Protein AF-A0AAJ1MJV6-F1 (afdb_monomer)

pLDDT: mean 91.73, std 7.91, range [36.28, 98.06]

Mean predicted aligned error: 5.28 Å

Foldseek 3Di:
DWFFKAFDADLVVCLVVLCVLLVLLVVLVVVLVVCCVPPVVVSVVSVLVNVLSVVLSVVSLVQRGQQRIDTPNFGKFFPDDSVVVSVVLVVQSVVCVVVVNLSVLVSVQVVLQNRQQRIATPVWTKHQPFDSVQLSCLCVPLPVVQLVVLVVVLVVQVVVCVVVVVVVDPCSNVVSVVVSVLVNLLSCLSSVVSVLQRSQQMDIPQKGKGFQDDSVRSSVQLSVQSVCCVVVVNLSVQLSVVSNLQNRQVRIFIAGPVRATQWGKHFPQDSVVSSCLLVVQVVVCVVVVNSSVSVSSSSNSSRRRRRMIIGRPPRPDD

Organism: NCBI:txid3119039

Secondary structure (DSSP, 8-state):
-EEE-EE---HHHHHHHHHHHHHHHHHHHHHHHHHTTT-HHHHHHHHHHHHHHHHHHHHHHHHHHGGGEEETTEEPEE---HHHHHHHHHHHHHHHHHTTTTTHHHHHHHHHHHHHHTEEETTEEEEE---HHHHHHHIIIIIIHHHHHHHHHHHHHHHHHHHTTGGGSHHHHHHHHHHHHHHHHHHHHHHHHHHHHHHH-EEETTEEEEE-S-HHHHHHHHHHHHHHHHHTTTTTHHHHHHHHHHHHHHHEEEE-TTS-EEEEEEE---HHHHHHHHHHHHHHHHHTTTTTHHHHHHHHHHHHHHTEEEETTGGG--

Nearest PDB structures (foldseek):
  1i4d-assembly1_B  TM=2.352E-01  e=9.565E+00  Homo sapiens

Sequence (318 aa):
MKINLKSVIEGRGFFKRYLLFLIPLIVIIIFSTATNDSLPLLSSLASIVQSYLYMLLWIAVLIYIVPSVSFRDEGFAFSGSVGEFAPKMLKWYLLTIITLGIYSPWMIRNLADYCLSRLSYKEDSGEFLSSPGKLLKYILLTLYLPLIILTVLFVILMQARIDSYAYSNAGAIAVPTFLFMVFLFLIIIPFMYYYFVWLLNIRLGSYRLEFRNSMKSFAGFLIPQLLLCLITCFIYYPAAVVKIYSYLVNGSVFIDDEGLVRGGFGFDGKTGKGWGLIWGQGLLTVLTAGIYGPWAIAKISNWVLNNTGIDEGRAAVE

Radius of gyration: 22.21 Å; Cα contacts (8 Å, |Δi|>4): 392; chains: 1; bounding box: 52×51×62 Å

Structure (mmCIF, N/CA/C/O backbone):
data_AF-A0AAJ1MJV6-F1
#
_entry.id   AF-A0AAJ1MJV6-F1
#
loop_
_atom_site.group_PDB
_atom_site.id
_atom_site.type_symbol
_atom_site.label_atom_id
_atom_site.label_alt_id
_atom_site.label_comp_id
_atom_site.label_asym_id
_atom_site.label_entity_id
_atom_site.label_seq_id
_atom_site.pdbx_PDB_ins_code
_atom_site.Cartn_x
_atom_site.Cartn_y
_atom_site.Cartn_z
_atom_site.occupancy
_atom_site.B_iso_or_equiv
_atom_site.auth_seq_id
_atom_site.auth_comp_id
_atom_site.auth_asym_id
_atom_site.auth_atom_id
_atom_site.pdbx_PDB_model_num
ATOM 1 N N . MET A 1 1 ? -20.588 -15.594 15.465 1.00 74.69 1 MET A N 1
ATOM 2 C CA . MET A 1 1 ? -21.569 -14.680 14.831 1.00 74.69 1 MET A CA 1
ATOM 3 C C . MET A 1 1 ? -20.771 -13.557 14.206 1.00 74.69 1 MET A C 1
ATOM 5 O O . MET A 1 1 ? -19.924 -13.001 14.896 1.00 74.69 1 MET A O 1
ATOM 9 N N . LYS A 1 2 ? -20.992 -13.256 12.922 1.00 84.38 2 LYS A N 1
ATOM 10 C CA . LYS A 1 2 ? -20.262 -12.194 12.228 1.00 84.38 2 LYS A CA 1
ATOM 11 C C . LYS A 1 2 ? -21.056 -10.891 12.253 1.00 84.38 2 LYS A C 1
ATOM 13 O O . LYS A 1 2 ? -22.221 -10.882 11.864 1.00 84.38 2 LYS A O 1
ATOM 18 N N . ILE A 1 3 ? -20.418 -9.805 12.678 1.00 90.00 3 ILE A N 1
ATOM 19 C CA . ILE A 1 3 ? -20.995 -8.456 12.682 1.00 90.00 3 ILE A CA 1
ATOM 20 C C . ILE A 1 3 ? -20.179 -7.594 11.720 1.00 90.00 3 ILE A C 1
ATOM 22 O O . ILE A 1 3 ? -18.964 -7.464 11.869 1.00 90.00 3 ILE A O 1
ATOM 26 N N . ASN A 1 4 ? -20.839 -7.016 10.719 1.00 92.31 4 ASN A N 1
ATOM 27 C CA . ASN A 1 4 ? -20.177 -6.144 9.753 1.00 92.31 4 ASN A CA 1
ATOM 28 C C . ASN A 1 4 ? -19.938 -4.749 10.334 1.00 92.31 4 ASN A C 1
ATOM 30 O O . ASN A 1 4 ? -20.727 -4.248 11.139 1.00 92.31 4 ASN A O 1
ATOM 34 N N . LEU A 1 5 ? -18.848 -4.124 9.894 1.00 93.94 5 LEU A N 1
ATOM 35 C CA . LEU A 1 5 ? -18.633 -2.699 10.088 1.00 93.94 5 LEU A CA 1
ATOM 36 C C . LEU A 1 5 ? -19.714 -1.936 9.321 1.00 93.94 5 LEU A C 1
ATOM 38 O O . LEU A 1 5 ? -20.208 -2.389 8.285 1.00 93.94 5 LEU A O 1
ATOM 42 N N . LYS A 1 6 ? -20.061 -0.757 9.820 1.00 94.38 6 LYS A N 1
ATOM 43 C CA . LYS A 1 6 ? -20.903 0.200 9.112 1.00 94.38 6 LYS A CA 1
ATOM 44 C C . LYS A 1 6 ? -20.055 1.412 8.772 1.00 94.38 6 LYS A C 1
ATOM 46 O O . LYS A 1 6 ? -19.271 1.874 9.595 1.00 94.38 6 LYS A O 1
ATOM 51 N N . SER A 1 7 ? -20.198 1.938 7.565 1.00 94.06 7 SER A N 1
ATOM 52 C CA . SER A 1 7 ? -19.537 3.184 7.184 1.00 94.06 7 SER A CA 1
ATOM 53 C C . SER A 1 7 ? -20.424 4.054 6.310 1.00 94.06 7 SER A C 1
ATOM 55 O O . SER A 1 7 ? -21.068 3.557 5.378 1.00 94.06 7 SER A O 1
ATOM 57 N N . VAL A 1 8 ? -20.399 5.360 6.579 1.00 90.81 8 VAL A N 1
ATOM 58 C CA . VAL A 1 8 ? -21.103 6.383 5.795 1.00 90.81 8 VAL A CA 1
ATOM 59 C C . VAL A 1 8 ? -20.117 7.486 5.423 1.00 90.81 8 VAL A C 1
ATOM 61 O O . VAL A 1 8 ? -19.974 8.492 6.107 1.00 90.81 8 VAL A O 1
ATOM 64 N N . ILE A 1 9 ? -19.391 7.262 4.330 1.00 94.00 9 ILE A N 1
ATOM 65 C CA . ILE A 1 9 ? -18.391 8.198 3.805 1.00 94.00 9 ILE A CA 1
ATOM 66 C C . ILE A 1 9 ? -18.994 8.961 2.624 1.00 94.00 9 ILE A C 1
ATOM 68 O O . ILE A 1 9 ? -19.455 8.346 1.659 1.00 94.00 9 ILE A O 1
ATOM 72 N N . GLU A 1 10 ? -18.936 10.291 2.651 1.00 92.75 10 GLU A N 1
ATOM 73 C CA . GLU A 1 10 ? -19.411 11.140 1.556 1.00 92.75 10 GLU A CA 1
ATOM 74 C C . GLU A 1 10 ? -18.253 11.853 0.854 1.00 92.75 10 GLU A C 1
ATOM 76 O O . GLU A 1 10 ? -17.477 12.577 1.474 1.00 92.75 10 GLU A O 1
ATOM 81 N N . GLY A 1 11 ? -18.176 11.739 -0.477 1.00 89.12 11 GLY A N 1
ATOM 82 C CA . GLY A 1 11 ? -17.145 12.435 -1.261 1.00 89.12 11 GLY A CA 1
ATOM 83 C C . GLY A 1 11 ? -17.174 13.958 -1.070 1.00 89.12 11 GLY A C 1
ATOM 84 O O . GLY A 1 11 ? -16.129 14.602 -1.002 1.00 89.12 11 GLY A O 1
ATOM 85 N N . ARG A 1 12 ? -18.370 14.539 -0.892 1.00 89.44 12 ARG A N 1
ATOM 86 C CA . ARG A 1 12 ? -18.551 15.980 -0.659 1.00 89.44 12 ARG A CA 1
ATOM 87 C C . ARG A 1 12 ? -17.938 16.440 0.666 1.00 89.44 12 ARG A C 1
ATOM 89 O O . ARG A 1 12 ? -17.403 17.547 0.720 1.00 89.44 12 ARG A O 1
ATOM 96 N N . GLY A 1 13 ? -17.988 15.601 1.703 1.00 81.69 13 GLY A N 1
ATOM 97 C CA . GLY A 1 13 ? -17.555 15.950 3.056 1.00 81.69 13 GLY A CA 1
ATOM 98 C C . GLY A 1 13 ? -16.061 16.260 3.163 1.00 81.69 13 GLY A C 1
ATOM 99 O O . GLY A 1 13 ? -15.672 17.113 3.958 1.00 81.69 13 GLY A O 1
ATOM 100 N N . PHE A 1 14 ? -15.228 15.659 2.306 1.00 85.19 14 PHE A N 1
ATOM 101 C CA . PHE A 1 14 ? -13.791 15.947 2.257 1.00 85.19 14 PHE A CA 1
ATOM 102 C C . PHE A 1 14 ? -13.308 16.588 0.952 1.00 85.19 14 PHE A C 1
ATOM 104 O O . PHE A 1 14 ? -12.128 16.919 0.854 1.00 85.19 14 PHE A O 1
ATOM 111 N N . PHE A 1 15 ? -14.193 16.858 -0.015 1.00 91.56 15 PHE A N 1
ATOM 112 C CA . PHE A 1 15 ? -13.835 17.442 -1.316 1.00 91.56 15 PHE A CA 1
ATOM 113 C C . PHE A 1 15 ? -13.035 18.750 -1.196 1.00 91.56 15 PHE A C 1
ATOM 115 O O . PHE A 1 15 ? -12.009 18.913 -1.851 1.00 91.56 15 PHE A O 1
ATOM 122 N N . LYS A 1 16 ? -13.440 19.665 -0.301 1.00 88.12 16 LYS A N 1
ATOM 123 C CA . LYS A 1 16 ? -12.704 20.925 -0.075 1.00 88.12 16 LYS A CA 1
ATOM 124 C C . LYS A 1 16 ? -11.273 20.681 0.420 1.00 88.12 16 LYS A C 1
ATOM 126 O O . LYS A 1 16 ? -10.342 21.320 -0.057 1.00 88.12 16 LYS A O 1
ATOM 131 N N . ARG A 1 17 ? -11.097 19.740 1.356 1.00 85.81 17 ARG A N 1
ATOM 132 C CA . ARG A 1 17 ? -9.776 19.357 1.883 1.00 85.81 17 ARG A CA 1
ATOM 133 C C . ARG A 1 17 ? -8.950 18.641 0.819 1.00 85.81 17 ARG A C 1
ATOM 135 O O . ARG A 1 17 ? -7.755 18.864 0.742 1.00 85.81 17 ARG A O 1
ATOM 142 N N . TYR A 1 18 ? -9.584 17.833 -0.024 1.00 90.94 18 TYR A N 1
ATOM 143 C CA . TYR A 1 18 ? -8.936 17.180 -1.155 1.00 90.94 18 TYR A CA 1
ATOM 144 C C . TYR A 1 18 ? -8.385 18.195 -2.167 1.00 90.94 18 TYR A C 1
ATOM 146 O O . TYR A 1 18 ? -7.226 18.091 -2.560 1.00 90.94 18 TYR A O 1
ATOM 154 N N . LEU A 1 19 ? -9.167 19.222 -2.528 1.00 90.50 19 LEU A N 1
ATOM 155 C CA . LEU A 1 19 ? -8.725 20.282 -3.443 1.00 90.50 19 LEU A CA 1
ATOM 156 C C . LEU A 1 19 ? -7.528 21.081 -2.913 1.00 90.50 19 LEU A C 1
ATOM 158 O O . LEU A 1 19 ? -6.676 21.473 -3.708 1.00 90.50 19 LEU A O 1
ATOM 162 N N . LEU A 1 20 ? -7.431 21.267 -1.591 1.00 90.50 20 LEU A N 1
ATOM 163 C CA . LEU A 1 20 ? -6.279 21.914 -0.954 1.00 90.50 20 LEU A CA 1
ATOM 164 C C . LEU A 1 20 ? -4.957 21.201 -1.281 1.00 90.50 20 LEU A C 1
ATOM 166 O O . LEU A 1 20 ? -3.928 21.860 -1.364 1.00 90.50 20 LEU A O 1
ATOM 170 N N . PHE A 1 21 ? -4.983 19.882 -1.491 1.00 91.44 21 PHE A N 1
ATOM 171 C CA . PHE A 1 21 ? -3.813 19.117 -1.926 1.00 91.44 21 PHE A CA 1
ATOM 172 C C . PHE A 1 21 ? -3.752 18.974 -3.448 1.00 91.44 21 PHE A C 1
ATOM 174 O O . PHE A 1 21 ? -2.677 19.116 -4.025 1.00 91.44 21 PHE A O 1
ATOM 181 N N . LEU A 1 22 ? -4.885 18.724 -4.114 1.00 90.19 22 LEU A N 1
ATOM 182 C CA . LEU A 1 22 ? -4.919 18.478 -5.558 1.00 90.19 22 LEU A CA 1
ATOM 183 C C . LEU A 1 22 ? -4.425 19.686 -6.367 1.00 90.19 22 LEU A C 1
ATOM 185 O O . LEU A 1 22 ? -3.662 19.505 -7.311 1.00 90.19 22 LEU A O 1
ATOM 189 N N . ILE A 1 23 ? -4.829 20.908 -6.007 1.00 92.06 23 ILE A N 1
ATOM 190 C CA . ILE A 1 23 ? -4.452 22.111 -6.765 1.00 92.06 23 ILE A CA 1
ATOM 191 C C . ILE A 1 23 ? -2.927 22.325 -6.732 1.00 92.06 23 ILE A C 1
ATOM 193 O O . ILE A 1 23 ? -2.335 22.381 -7.811 1.00 92.06 23 ILE A O 1
ATOM 197 N N . PRO A 1 24 ? -2.252 22.368 -5.561 1.00 93.44 24 PRO A N 1
ATOM 198 C CA . PRO A 1 24 ? -0.791 22.431 -5.517 1.00 93.44 24 PRO A CA 1
ATOM 199 C C . PRO A 1 24 ? -0.105 21.284 -6.262 1.00 93.44 24 PRO A C 1
ATOM 201 O O . PRO A 1 24 ? 0.885 21.522 -6.947 1.00 93.44 24 PRO A O 1
ATOM 204 N N . LEU A 1 25 ? -0.635 20.057 -6.180 1.00 92.12 25 LEU A N 1
ATOM 205 C CA . LEU A 1 25 ? -0.088 18.910 -6.911 1.00 92.12 25 LEU A CA 1
ATOM 206 C C . LEU A 1 25 ? -0.115 19.136 -8.429 1.00 92.12 25 LEU A C 1
ATOM 208 O O . LEU A 1 25 ? 0.894 18.903 -9.089 1.00 92.12 25 LEU A O 1
ATOM 212 N N . ILE A 1 26 ? -1.230 19.625 -8.979 1.00 91.31 26 ILE A N 1
ATOM 213 C CA . ILE A 1 26 ? -1.359 19.928 -10.413 1.00 91.31 26 ILE A CA 1
ATOM 214 C C . ILE A 1 26 ? -0.435 21.083 -10.814 1.00 91.31 26 ILE A C 1
ATOM 216 O O . ILE A 1 26 ? 0.256 20.988 -11.826 1.00 91.31 26 ILE A O 1
ATOM 220 N N . VAL A 1 27 ? -0.380 22.154 -10.016 1.00 93.25 27 VAL A N 1
ATOM 221 C CA . VAL A 1 27 ? 0.497 23.309 -10.279 1.00 93.25 27 VAL A CA 1
ATOM 222 C C . VAL A 1 27 ? 1.960 22.878 -10.329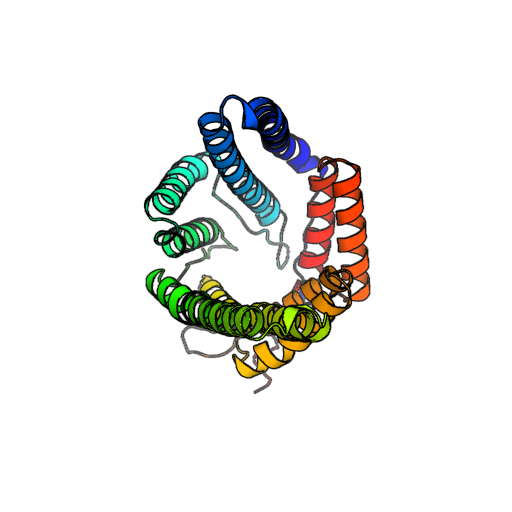 1.00 93.25 27 VAL A C 1
ATOM 224 O O . VAL A 1 27 ? 2.674 23.262 -11.252 1.00 93.25 27 VAL A O 1
ATOM 227 N N . ILE A 1 28 ? 2.394 22.038 -9.386 1.00 93.00 28 ILE A N 1
ATOM 228 C CA . ILE A 1 28 ? 3.757 21.504 -9.362 1.00 93.00 28 ILE A CA 1
ATOM 229 C C . ILE A 1 28 ? 4.028 20.630 -10.589 1.00 93.00 28 ILE A C 1
ATOM 231 O O . ILE A 1 28 ? 5.090 20.762 -11.182 1.00 93.00 28 ILE A O 1
ATOM 235 N N . ILE A 1 29 ? 3.082 19.789 -11.022 1.00 90.94 29 ILE A N 1
ATOM 236 C CA . ILE A 1 29 ? 3.248 18.980 -12.244 1.00 90.94 29 ILE A CA 1
ATOM 237 C C . ILE A 1 29 ? 3.474 19.877 -13.465 1.00 90.94 29 ILE A C 1
ATOM 239 O O . ILE A 1 29 ? 4.418 19.654 -14.225 1.00 90.94 29 ILE A O 1
ATOM 243 N N . ILE A 1 30 ? 2.631 20.897 -13.647 1.00 92.06 30 ILE A N 1
ATOM 244 C CA . ILE A 1 30 ? 2.736 21.833 -14.775 1.00 92.06 30 ILE A CA 1
ATOM 245 C C . ILE A 1 30 ? 4.077 22.571 -14.719 1.00 92.06 30 ILE A C 1
ATOM 247 O O . ILE A 1 30 ? 4.793 22.625 -15.717 1.00 92.06 30 ILE A O 1
ATOM 251 N N . PHE A 1 31 ? 4.446 23.081 -13.544 1.00 91.75 31 PHE A N 1
ATOM 252 C CA . PHE A 1 31 ? 5.706 23.782 -13.318 1.00 91.75 31 PHE A CA 1
ATOM 253 C C . PHE A 1 31 ? 6.932 22.901 -13.595 1.00 91.75 31 PHE A C 1
ATOM 255 O O . PHE A 1 31 ? 7.823 23.309 -14.340 1.00 91.75 31 PHE A O 1
ATOM 262 N N . SER A 1 32 ? 6.971 21.685 -13.043 1.00 91.19 32 SER A N 1
ATOM 263 C CA . SER A 1 32 ? 8.066 20.733 -13.249 1.00 91.19 32 SER A CA 1
ATOM 264 C C . SER A 1 32 ? 8.201 20.352 -14.717 1.00 91.19 32 SER A C 1
ATOM 266 O O . SER A 1 32 ? 9.316 20.264 -15.214 1.00 91.19 32 SER A O 1
ATOM 268 N N . THR A 1 33 ? 7.083 20.184 -15.430 1.00 90.00 33 THR A N 1
ATOM 269 C CA . THR A 1 33 ? 7.092 19.870 -16.867 1.00 90.00 33 THR A CA 1
ATOM 270 C C . THR A 1 33 ? 7.602 21.051 -17.694 1.00 90.00 33 THR A C 1
ATOM 272 O O . THR A 1 33 ? 8.410 20.863 -18.596 1.00 90.00 33 THR A O 1
ATOM 275 N N . ALA A 1 34 ? 7.185 22.277 -17.366 1.00 91.12 34 ALA A N 1
ATOM 276 C CA . ALA A 1 34 ? 7.590 23.487 -18.084 1.00 91.12 34 ALA A CA 1
ATOM 277 C C . ALA A 1 34 ? 9.061 23.882 -17.855 1.00 91.12 34 ALA A C 1
ATOM 279 O O . ALA A 1 34 ? 9.650 24.571 -18.684 1.00 91.12 34 ALA A O 1
ATOM 280 N N . THR A 1 35 ? 9.648 23.478 -16.726 1.00 91.00 35 THR A N 1
ATOM 281 C CA . THR A 1 35 ? 11.008 23.874 -16.323 1.00 91.00 35 THR A CA 1
ATOM 282 C C . THR A 1 35 ? 12.034 22.748 -16.411 1.00 91.00 35 THR A C 1
ATOM 284 O O . THR A 1 35 ? 13.207 23.000 -16.156 1.00 91.00 35 THR A O 1
ATOM 287 N N . ASN A 1 36 ? 11.639 21.525 -16.783 1.00 87.56 36 ASN A N 1
ATOM 288 C CA . ASN A 1 36 ? 12.529 20.363 -16.715 1.00 87.56 36 ASN A CA 1
ATOM 289 C C . ASN A 1 36 ? 13.816 20.529 -17.538 1.00 87.56 36 ASN A C 1
ATOM 291 O O . ASN A 1 36 ? 14.897 20.201 -17.056 1.00 87.56 36 ASN A O 1
ATOM 295 N N . ASP A 1 37 ? 13.701 21.079 -18.749 1.00 89.12 37 ASP A N 1
ATOM 296 C CA . ASP A 1 37 ? 14.841 21.234 -19.660 1.00 89.12 37 ASP A CA 1
ATOM 297 C C . ASP A 1 37 ? 15.727 22.436 -19.300 1.00 89.12 37 ASP A C 1
ATOM 299 O O . ASP A 1 37 ? 16.926 22.436 -19.572 1.00 89.12 37 ASP A O 1
ATOM 303 N N . SER A 1 38 ? 15.153 23.470 -18.678 1.00 93.19 38 SER A N 1
ATOM 304 C CA . SER A 1 38 ? 15.849 24.724 -18.367 1.00 93.19 38 SER A CA 1
ATOM 305 C C . SER A 1 38 ? 16.424 24.766 -16.949 1.00 93.19 38 SER A C 1
ATOM 307 O O . SER A 1 38 ? 17.477 25.364 -16.735 1.00 93.19 38 SER A O 1
ATOM 309 N N . LEU A 1 39 ? 15.758 24.139 -15.974 1.00 93.38 39 LEU A N 1
ATOM 310 C CA . LEU A 1 39 ? 16.082 24.181 -14.544 1.00 93.38 39 LEU A CA 1
ATOM 311 C C . LEU A 1 39 ? 15.890 22.793 -13.883 1.00 93.38 39 LEU A C 1
ATOM 313 O O . LEU A 1 39 ? 15.044 22.637 -12.995 1.00 93.38 39 LEU A O 1
ATOM 317 N N . PRO A 1 40 ? 16.702 21.778 -14.240 1.00 91.69 40 PRO A N 1
ATOM 318 C CA . PRO A 1 40 ? 16.500 20.389 -13.804 1.00 91.69 40 PRO A CA 1
ATOM 319 C C . PRO A 1 40 ? 16.618 20.182 -12.282 1.00 91.69 40 PRO A C 1
ATOM 321 O O . PRO A 1 40 ? 15.971 19.309 -11.698 1.00 91.69 40 PRO A O 1
ATOM 324 N N . LEU A 1 41 ? 17.424 21.000 -11.596 1.00 91.88 41 LEU A N 1
ATOM 325 C CA . LEU A 1 41 ? 17.505 20.952 -10.133 1.00 91.88 41 LEU A CA 1
ATOM 326 C C . LEU A 1 41 ? 16.188 21.407 -9.485 1.00 91.88 41 LEU A C 1
ATOM 328 O O . LEU A 1 41 ? 15.738 20.820 -8.501 1.00 91.88 41 LEU A O 1
ATOM 332 N N . LEU A 1 42 ? 15.548 22.432 -10.050 1.00 91.75 42 LEU A N 1
ATOM 333 C CA . LEU A 1 42 ? 14.305 22.987 -9.528 1.00 91.75 42 LEU A CA 1
ATOM 334 C C . LEU A 1 42 ? 13.119 22.045 -9.780 1.00 91.75 42 LEU A C 1
ATOM 336 O O . LEU A 1 42 ? 12.303 21.863 -8.877 1.00 91.75 42 LEU A O 1
ATOM 340 N N . SER A 1 43 ? 13.064 21.377 -10.940 1.00 90.38 43 SER A N 1
ATOM 341 C CA . SER A 1 43 ? 12.056 20.340 -11.228 1.00 90.38 43 SER A CA 1
ATOM 342 C C . SER A 1 43 ? 12.199 19.122 -10.301 1.00 90.38 43 SER A C 1
ATOM 344 O O . SER A 1 43 ? 11.202 18.571 -9.818 1.00 90.38 43 SER A O 1
ATOM 346 N N . SER A 1 44 ? 13.435 18.744 -9.962 1.00 91.12 44 SER A N 1
ATOM 347 C CA . SER A 1 44 ? 13.724 17.670 -9.002 1.00 91.12 44 SER A CA 1
ATOM 348 C C . SER A 1 44 ? 13.248 18.023 -7.589 1.00 91.12 44 SER A C 1
ATOM 350 O O . SER A 1 44 ? 12.561 17.228 -6.945 1.00 91.12 44 SER A O 1
ATOM 352 N N . LEU A 1 45 ? 13.541 19.239 -7.113 1.00 93.44 45 LEU A N 1
ATOM 353 C CA . LEU A 1 45 ? 13.050 19.730 -5.820 1.00 93.44 45 LEU A CA 1
ATOM 354 C C . LEU A 1 45 ? 11.519 19.813 -5.784 1.00 93.44 45 LEU A C 1
ATOM 356 O O . LEU A 1 45 ? 10.899 19.404 -4.803 1.00 93.44 45 LEU A O 1
ATOM 360 N N . ALA A 1 46 ? 10.901 20.283 -6.867 1.00 93.62 46 ALA A N 1
ATOM 361 C CA . ALA A 1 46 ? 9.452 20.346 -6.995 1.00 93.62 46 ALA A CA 1
ATOM 362 C C . ALA A 1 46 ? 8.815 18.944 -6.919 1.00 93.62 46 ALA A C 1
ATOM 364 O O . ALA A 1 46 ? 7.820 18.758 -6.221 1.00 93.62 46 ALA A O 1
ATOM 365 N N . SER A 1 47 ? 9.442 17.931 -7.523 1.00 92.19 47 SER A N 1
ATOM 366 C CA . SER A 1 47 ? 8.998 16.529 -7.445 1.00 92.19 47 SER A CA 1
ATOM 367 C C . SER A 1 47 ? 9.065 15.956 -6.020 1.00 92.19 47 SER A C 1
ATOM 369 O O . SER A 1 47 ? 8.181 15.199 -5.617 1.00 92.19 47 SER A O 1
ATOM 371 N N . ILE A 1 48 ? 10.064 16.354 -5.221 1.00 94.12 48 ILE A N 1
ATOM 372 C CA . ILE A 1 48 ? 10.170 15.986 -3.795 1.00 94.12 48 ILE A CA 1
ATOM 373 C C . ILE A 1 48 ? 9.056 16.644 -2.967 1.00 94.12 48 ILE A C 1
ATOM 375 O O . ILE A 1 48 ? 8.486 16.030 -2.063 1.00 94.12 48 ILE A O 1
ATOM 379 N N . VAL A 1 49 ? 8.713 17.900 -3.261 1.00 95.50 49 VAL A N 1
ATOM 380 C CA . VAL A 1 49 ? 7.572 18.567 -2.610 1.00 95.50 49 VAL A CA 1
ATOM 381 C C . VAL A 1 49 ? 6.264 17.882 -3.008 1.00 95.50 49 VAL A C 1
ATOM 383 O O . VAL A 1 49 ? 5.399 17.647 -2.164 1.00 95.50 49 VAL A O 1
ATOM 386 N N . GLN A 1 50 ? 6.129 17.503 -4.277 1.00 93.81 50 GLN A N 1
ATOM 387 C CA . GLN A 1 50 ? 4.957 16.814 -4.803 1.00 93.81 50 GLN A CA 1
ATOM 388 C C . GLN A 1 50 ? 4.707 15.468 -4.109 1.00 93.81 50 GLN A C 1
ATOM 390 O O . GLN A 1 50 ? 3.592 15.206 -3.656 1.00 93.81 50 GLN A O 1
ATOM 395 N N . SER A 1 51 ? 5.724 14.610 -3.996 1.00 94.50 51 SER A N 1
ATOM 396 C CA . SER A 1 51 ? 5.614 13.317 -3.303 1.00 94.50 51 SER A CA 1
ATOM 397 C C . SER A 1 51 ? 5.226 13.492 -1.833 1.00 94.50 51 SER A C 1
ATOM 399 O O . SER A 1 51 ? 4.367 12.764 -1.330 1.00 94.50 51 SER A O 1
ATOM 401 N N . TYR A 1 52 ? 5.787 14.496 -1.156 1.00 95.31 52 TYR A N 1
ATOM 402 C CA . TYR A 1 52 ? 5.428 14.827 0.220 1.00 95.31 52 TYR A CA 1
ATOM 403 C C . TYR A 1 52 ? 3.952 15.251 0.351 1.00 95.31 52 TYR A C 1
ATOM 405 O O . TYR A 1 52 ? 3.245 14.760 1.235 1.00 95.31 52 TYR A O 1
ATOM 413 N N . LEU A 1 53 ? 3.440 16.085 -0.562 1.00 95.06 53 LEU A N 1
ATOM 414 C CA . LEU A 1 53 ? 2.020 16.466 -0.590 1.00 95.06 53 LEU A CA 1
ATOM 415 C C . LEU A 1 53 ? 1.094 15.266 -0.832 1.00 95.06 53 LEU A C 1
ATOM 417 O O . LEU A 1 53 ? 0.047 15.171 -0.188 1.00 95.06 53 LEU A O 1
ATOM 421 N N . TYR A 1 54 ? 1.482 14.321 -1.695 1.00 92.50 54 TYR A N 1
ATOM 422 C CA . TYR A 1 54 ? 0.738 13.069 -1.875 1.00 92.50 54 TYR A CA 1
ATOM 423 C C . TYR A 1 54 ? 0.665 12.248 -0.581 1.00 92.50 54 TYR A C 1
ATOM 425 O O . TYR A 1 54 ? -0.396 11.716 -0.251 1.00 92.50 54 TYR A O 1
ATOM 433 N N . MET A 1 55 ? 1.760 12.159 0.180 1.00 93.06 55 MET A N 1
ATOM 434 C CA . MET A 1 55 ? 1.774 11.450 1.466 1.00 93.06 55 MET A CA 1
ATOM 435 C C . MET A 1 55 ? 0.838 12.107 2.490 1.00 93.06 55 MET A C 1
ATOM 437 O O . MET A 1 55 ? 0.102 11.406 3.188 1.00 93.06 55 MET A O 1
ATOM 441 N N . LEU A 1 56 ? 0.810 13.443 2.553 1.00 93.94 56 LEU A N 1
ATOM 442 C CA . LEU A 1 56 ? -0.118 14.174 3.426 1.00 93.94 56 LEU A CA 1
ATOM 443 C C . LEU A 1 56 ? -1.578 13.983 3.017 1.00 93.94 56 LEU A C 1
ATOM 445 O O . LEU A 1 56 ? -2.435 13.829 3.888 1.00 93.94 56 LEU A O 1
ATOM 449 N N . LEU A 1 57 ? -1.862 13.949 1.713 1.00 92.81 57 LEU A N 1
ATOM 450 C CA . LEU A 1 57 ? -3.207 13.708 1.203 1.00 92.81 57 LEU A CA 1
ATOM 451 C C . LEU A 1 57 ? -3.753 12.353 1.679 1.00 92.81 57 LEU A C 1
ATOM 453 O O . LEU A 1 57 ? -4.884 12.288 2.159 1.00 92.81 57 LEU A O 1
ATOM 457 N N . TRP A 1 58 ? -2.958 11.282 1.605 1.00 90.56 58 TRP A N 1
ATOM 458 C CA . TRP A 1 58 ? -3.388 9.956 2.067 1.00 90.56 58 TRP A CA 1
ATOM 459 C C . TRP A 1 58 ? -3.695 9.917 3.565 1.00 90.56 58 TRP A C 1
ATOM 461 O O . TRP A 1 58 ? -4.664 9.280 3.978 1.00 90.56 58 TRP A O 1
ATOM 471 N N . ILE A 1 59 ? -2.931 10.645 4.377 1.00 91.06 59 ILE A N 1
ATOM 472 C CA . ILE A 1 59 ? -3.208 10.756 5.812 1.00 91.06 59 ILE A CA 1
ATOM 473 C C . ILE A 1 59 ? -4.441 11.614 6.083 1.00 91.06 59 ILE A C 1
ATOM 475 O O . ILE A 1 59 ? -5.262 11.245 6.919 1.00 91.06 59 ILE A O 1
ATOM 479 N N . ALA A 1 60 ? -4.644 12.700 5.337 1.00 91.69 60 ALA A N 1
ATOM 480 C CA . ALA A 1 60 ? -5.872 13.488 5.419 1.00 91.69 60 ALA A CA 1
ATOM 481 C C . ALA A 1 60 ? -7.117 12.648 5.076 1.00 91.69 60 ALA A C 1
ATOM 483 O O . ALA A 1 60 ? -8.158 12.800 5.716 1.00 91.69 60 ALA A O 1
ATOM 484 N N . VAL A 1 61 ? -7.001 11.737 4.104 1.00 91.69 61 VAL A N 1
ATOM 485 C CA . VAL A 1 61 ? -8.051 10.769 3.757 1.00 91.69 61 VAL A CA 1
ATOM 486 C C . VAL A 1 61 ? -8.284 9.776 4.898 1.00 91.69 61 VAL A C 1
ATOM 488 O O . VAL A 1 61 ? -9.434 9.555 5.268 1.00 91.69 61 VAL A O 1
ATOM 491 N N . LEU A 1 62 ? -7.230 9.221 5.503 1.00 89.94 62 LEU A N 1
ATOM 492 C CA . LEU A 1 62 ? -7.355 8.300 6.641 1.00 89.94 62 LEU A CA 1
ATOM 493 C C . LEU A 1 62 ? -8.052 8.960 7.839 1.00 89.94 62 LEU A C 1
ATOM 495 O O . LEU A 1 62 ? -9.004 8.393 8.370 1.00 89.94 62 LEU A O 1
ATOM 499 N N . ILE A 1 63 ? -7.640 10.181 8.201 1.00 90.31 63 ILE A N 1
ATOM 500 C CA . ILE A 1 63 ? -8.243 10.984 9.283 1.00 90.31 63 ILE A CA 1
ATOM 501 C C . ILE A 1 63 ? -9.742 11.206 9.048 1.00 90.31 63 ILE A C 1
ATOM 503 O O . ILE A 1 63 ? -10.513 11.281 9.997 1.00 90.31 63 ILE A O 1
ATOM 507 N N . TYR A 1 64 ? -10.165 11.322 7.788 1.00 90.69 64 TYR A N 1
ATOM 508 C CA . TYR A 1 64 ? -11.573 11.484 7.438 1.00 90.69 64 TYR A CA 1
ATOM 509 C C . TYR A 1 64 ? -12.354 10.160 7.464 1.00 90.69 64 TYR A C 1
ATOM 511 O O . TYR A 1 64 ? -13.500 10.122 7.911 1.00 90.69 64 TYR A O 1
ATOM 519 N N . ILE A 1 65 ? -11.747 9.068 6.990 1.00 91.75 65 ILE A N 1
ATOM 520 C CA . ILE A 1 65 ? -12.414 7.766 6.883 1.00 91.75 65 ILE A CA 1
ATOM 521 C C . ILE A 1 65 ? -12.616 7.127 8.253 1.00 91.75 65 ILE A C 1
ATOM 523 O O . ILE A 1 65 ? -13.710 6.637 8.508 1.00 91.75 65 ILE A O 1
ATOM 527 N N . VAL A 1 66 ? -11.600 7.130 9.123 1.00 92.12 66 VAL A N 1
ATOM 528 C CA . VAL A 1 66 ? -11.635 6.385 10.395 1.00 92.12 66 VAL A CA 1
ATOM 529 C C . VAL A 1 66 ? -12.860 6.741 11.254 1.00 92.12 66 VAL A C 1
ATOM 531 O O . VAL A 1 66 ? -13.599 5.819 11.593 1.00 92.12 66 VAL A O 1
ATOM 534 N N . PRO A 1 67 ? -13.172 8.027 11.525 1.00 91.25 67 PRO A N 1
ATOM 535 C CA . PRO A 1 67 ? -14.353 8.393 12.314 1.00 91.25 67 PRO A CA 1
ATOM 536 C C . PRO A 1 67 ? -15.692 8.094 11.636 1.00 91.25 67 PRO A C 1
ATOM 538 O O . PRO A 1 67 ? -16.736 8.111 12.279 1.00 91.25 67 PRO A O 1
ATOM 541 N N . SER A 1 68 ? -15.676 7.840 10.326 1.00 91.31 68 SER A N 1
ATOM 542 C CA . SER A 1 68 ? -16.871 7.496 9.551 1.00 91.31 68 SER A CA 1
ATOM 543 C C . SER A 1 68 ? -17.214 6.003 9.629 1.00 91.31 68 SER A C 1
ATOM 545 O O . SER A 1 68 ? -18.184 5.574 9.000 1.00 91.31 68 SER A O 1
ATOM 547 N N . VAL A 1 69 ? -16.408 5.206 10.341 1.00 93.25 69 VAL A N 1
ATOM 548 C CA . VAL A 1 69 ? -16.612 3.769 10.553 1.00 93.25 69 VAL A CA 1
ATOM 549 C C . VAL A 1 69 ? -17.175 3.535 11.948 1.00 93.25 69 VAL A C 1
ATOM 551 O O . VAL A 1 69 ? -16.690 4.108 12.923 1.00 93.25 69 VAL A O 1
ATOM 554 N N . SER A 1 70 ? -18.160 2.652 12.055 1.00 92.50 70 SER A N 1
ATOM 555 C CA . SER A 1 70 ? -18.691 2.169 13.323 1.00 92.50 70 SER A CA 1
ATOM 556 C C . SER A 1 70 ? -18.775 0.646 13.368 1.00 92.50 70 SER A C 1
ATOM 558 O O . SER A 1 70 ? -18.929 -0.039 12.352 1.00 92.50 70 SER A O 1
ATOM 560 N N . PHE A 1 71 ? -18.663 0.107 14.575 1.00 91.00 71 PHE A N 1
ATOM 561 C CA . PHE A 1 71 ? -18.840 -1.302 14.889 1.00 91.00 71 PHE A CA 1
ATOM 562 C C . PHE A 1 71 ? -19.757 -1.422 16.105 1.00 91.00 71 PHE A C 1
ATOM 564 O O . PHE A 1 71 ? -19.512 -0.780 17.124 1.00 91.00 71 PHE A O 1
ATOM 571 N N . ARG A 1 72 ? -20.822 -2.232 15.995 1.00 88.00 72 ARG A N 1
ATOM 572 C CA . ARG A 1 72 ? -21.890 -2.338 17.015 1.00 88.00 72 ARG A CA 1
ATOM 573 C C . ARG A 1 72 ? -22.492 -0.974 17.398 1.00 88.00 72 ARG A C 1
ATOM 575 O O . ARG A 1 72 ? -22.718 -0.697 18.565 1.00 88.00 72 ARG A O 1
ATOM 582 N N . ASP A 1 73 ? -22.707 -0.130 16.388 1.00 86.50 73 ASP A N 1
ATOM 583 C CA . ASP A 1 73 ? -23.235 1.239 16.507 1.00 86.50 73 ASP A CA 1
ATOM 584 C C . ASP A 1 73 ? -22.336 2.228 17.278 1.00 86.50 73 ASP A C 1
ATOM 586 O O . ASP A 1 73 ? -22.696 3.390 17.450 1.00 86.50 73 ASP A O 1
ATOM 590 N N . GLU A 1 74 ? -21.113 1.817 17.621 1.00 89.62 74 GLU A N 1
ATOM 591 C CA . GLU A 1 74 ? -20.087 2.678 18.203 1.00 89.62 74 GLU A CA 1
ATOM 592 C C . GLU A 1 74 ? -19.032 3.058 17.161 1.00 89.62 74 GLU A C 1
ATOM 594 O O . GLU A 1 74 ? -18.489 2.202 16.458 1.00 89.62 74 GLU A O 1
ATOM 599 N N . GLY A 1 75 ? -18.762 4.356 17.030 1.00 88.94 75 GLY A N 1
ATOM 600 C CA . GLY A 1 75 ? -17.778 4.887 16.088 1.00 88.94 75 GLY A CA 1
ATOM 601 C C . GLY A 1 75 ? -16.340 4.676 16.556 1.00 88.94 75 GLY A C 1
ATOM 602 O O . GLY A 1 75 ? -16.053 4.719 17.751 1.00 88.94 75 GLY A O 1
ATOM 603 N N . PHE A 1 76 ? -15.419 4.505 15.611 1.00 90.75 76 PHE A N 1
ATOM 604 C CA . PHE A 1 76 ? -13.994 4.649 15.907 1.00 90.75 76 PHE A CA 1
ATOM 605 C C . PHE A 1 76 ? -13.666 6.129 16.107 1.00 90.75 76 PHE A C 1
ATOM 607 O O . PHE A 1 76 ? -14.148 6.984 15.365 1.00 90.75 76 PHE A O 1
ATOM 614 N N . ALA A 1 77 ? -12.819 6.449 17.078 1.00 89.50 77 ALA A N 1
ATOM 615 C CA . ALA A 1 77 ? -12.322 7.804 17.262 1.00 89.50 77 ALA A CA 1
ATOM 616 C C . ALA A 1 77 ? -10.890 7.918 16.726 1.00 89.50 77 ALA A C 1
ATOM 618 O O . ALA A 1 77 ? -10.077 7.001 16.847 1.00 89.50 77 ALA A O 1
ATOM 619 N N . PHE A 1 78 ? -10.588 9.063 16.112 1.00 90.81 78 PHE A N 1
ATOM 620 C CA . PHE A 1 78 ? -9.242 9.403 15.663 1.00 90.81 78 PHE A CA 1
ATOM 621 C C . PHE A 1 78 ? -8.860 10.783 16.190 1.00 90.81 78 PHE A C 1
ATOM 623 O O . PHE A 1 78 ? -9.448 11.787 15.792 1.00 90.81 78 PHE A O 1
ATOM 630 N N . SER A 1 79 ? -7.877 10.839 17.086 1.00 90.88 79 SER A N 1
ATOM 631 C CA . SER A 1 79 ? -7.456 12.089 17.743 1.00 90.88 79 SER A CA 1
ATOM 632 C C . SER A 1 79 ? -6.358 12.855 16.992 1.00 90.88 79 SER A C 1
ATOM 634 O O . SER A 1 79 ? -6.029 13.982 17.358 1.00 90.88 79 SER A O 1
ATOM 636 N N . GLY A 1 80 ? -5.774 12.270 15.942 1.00 88.81 80 GLY A N 1
ATOM 637 C CA . GLY A 1 80 ? -4.691 12.891 15.176 1.00 88.81 80 GLY A CA 1
ATOM 638 C C . GLY A 1 80 ? -5.166 13.956 14.179 1.00 88.81 80 GLY A C 1
ATOM 639 O O . GLY A 1 80 ? -6.313 13.971 13.733 1.00 88.81 80 GLY A O 1
ATOM 640 N N . SER A 1 81 ? -4.249 14.842 13.779 1.00 91.94 81 SER A N 1
ATOM 641 C CA . SER A 1 81 ? -4.511 15.919 12.818 1.00 91.94 81 SER A CA 1
ATOM 642 C C . SER A 1 81 ? -3.389 16.048 11.787 1.00 91.94 81 SER A C 1
ATOM 644 O O . SER A 1 81 ? -2.230 15.740 12.059 1.00 91.94 81 SER A O 1
ATOM 646 N N . VAL A 1 82 ? -3.715 16.571 10.599 1.00 91.25 82 VAL A N 1
ATOM 647 C CA . VAL A 1 82 ? -2.720 16.799 9.534 1.00 91.25 82 VAL A CA 1
ATOM 648 C C . VAL A 1 82 ? -1.633 17.784 9.986 1.00 91.25 82 VAL A C 1
ATOM 650 O O . VAL A 1 82 ? -0.470 17.602 9.642 1.00 91.25 82 VAL A O 1
ATOM 653 N N . GLY A 1 83 ? -1.993 18.800 10.780 1.00 91.25 83 GLY A N 1
ATOM 654 C CA . GLY A 1 83 ? -1.056 19.816 11.269 1.00 91.25 83 GLY A CA 1
ATOM 655 C C . GLY A 1 83 ? -0.034 19.277 12.273 1.00 91.25 83 GLY A C 1
ATOM 656 O O . GLY A 1 83 ? 1.136 19.638 12.196 1.00 91.25 83 GLY A O 1
ATOM 657 N N . GLU A 1 84 ? -0.441 18.372 13.170 1.00 93.38 84 GLU A N 1
ATOM 658 C CA . GLU A 1 84 ? 0.491 17.674 14.074 1.00 93.38 84 GLU A CA 1
ATOM 659 C C . GLU A 1 84 ? 1.384 16.690 13.301 1.00 93.38 84 GLU A C 1
ATOM 661 O O . GLU A 1 84 ? 2.569 16.521 13.600 1.00 93.38 84 GLU A O 1
ATOM 666 N N . PHE A 1 85 ? 0.807 16.027 12.299 1.00 93.69 85 PHE A N 1
ATOM 667 C CA . PHE A 1 85 ? 1.463 14.973 11.544 1.00 93.69 85 PHE A CA 1
ATOM 668 C C . PHE A 1 85 ? 2.511 15.490 10.550 1.00 93.69 85 PHE A C 1
ATOM 670 O O . PHE A 1 85 ? 3.597 14.917 10.443 1.00 93.69 85 PHE A O 1
ATOM 677 N N . ALA A 1 86 ? 2.213 16.583 9.843 1.00 95.56 86 ALA A N 1
ATOM 678 C CA . ALA A 1 86 ? 3.054 17.134 8.784 1.00 95.56 86 ALA A CA 1
ATOM 679 C C . ALA A 1 86 ? 4.530 17.343 9.191 1.00 95.56 86 ALA A C 1
ATOM 681 O O . ALA A 1 86 ? 5.400 16.752 8.551 1.00 95.56 86 ALA A O 1
ATOM 682 N N . PRO A 1 87 ? 4.875 18.080 10.267 1.00 96.81 87 PRO A N 1
ATOM 683 C CA . PRO A 1 87 ? 6.280 18.290 10.629 1.00 96.81 87 PRO A CA 1
ATOM 684 C C . PRO A 1 87 ? 7.008 16.986 10.998 1.00 96.81 87 PRO A C 1
ATOM 686 O O . PRO A 1 87 ? 8.189 16.827 10.682 1.00 96.81 87 PRO A O 1
ATOM 689 N N . LYS A 1 88 ? 6.313 16.019 11.619 1.00 96.38 88 LYS A N 1
ATOM 690 C CA . LYS A 1 88 ? 6.880 14.695 11.931 1.00 96.38 88 LYS A CA 1
ATOM 691 C C . LYS A 1 88 ? 7.172 13.914 10.649 1.00 96.38 88 LYS A C 1
ATOM 693 O O . LYS A 1 88 ? 8.275 13.390 10.488 1.00 96.38 88 LYS A O 1
ATOM 698 N N . MET A 1 89 ? 6.214 13.897 9.722 1.00 96.25 89 MET A N 1
ATOM 699 C CA . MET A 1 89 ? 6.355 13.229 8.432 1.00 96.25 89 MET A CA 1
ATOM 700 C C . MET A 1 89 ? 7.478 13.844 7.600 1.00 96.25 89 MET A C 1
ATOM 702 O O . MET A 1 89 ? 8.281 13.107 7.038 1.00 96.25 89 MET A O 1
ATOM 706 N N . LEU A 1 90 ? 7.592 15.176 7.573 1.00 96.69 90 LEU A N 1
ATOM 707 C CA . LEU A 1 90 ? 8.662 15.866 6.854 1.00 96.69 90 LEU A CA 1
ATOM 708 C C . LEU A 1 90 ? 10.041 15.434 7.361 1.00 96.69 90 LEU A C 1
ATOM 710 O O . LEU A 1 90 ? 10.909 15.092 6.561 1.00 96.69 90 LEU A O 1
ATOM 714 N N . LYS A 1 91 ? 10.227 15.367 8.687 1.00 97.81 91 LYS A N 1
ATOM 715 C CA . LYS A 1 91 ? 11.472 14.876 9.295 1.00 97.81 91 LYS A CA 1
ATOM 716 C C . LYS A 1 91 ? 11.808 13.457 8.827 1.00 97.81 91 LYS A C 1
ATOM 718 O O . LYS A 1 91 ? 12.933 13.206 8.406 1.00 97.81 91 LYS A O 1
ATOM 723 N N . TRP A 1 92 ? 10.860 12.523 8.899 1.00 97.56 92 TRP A N 1
ATOM 724 C CA . TRP A 1 92 ? 11.102 11.132 8.491 1.00 97.56 92 TRP A CA 1
ATOM 725 C C . TRP A 1 92 ? 11.333 10.991 6.986 1.00 97.56 92 TRP A C 1
ATOM 727 O O . TRP A 1 92 ? 12.156 10.178 6.561 1.00 97.56 92 TRP A O 1
ATOM 737 N N . TYR A 1 93 ? 10.644 11.801 6.187 1.00 96.62 93 TYR A N 1
ATOM 738 C CA . TYR A 1 93 ? 10.783 11.812 4.740 1.00 96.62 93 TYR A CA 1
ATOM 739 C C . TYR A 1 93 ? 12.165 12.319 4.310 1.00 96.62 93 TYR A C 1
ATOM 741 O O . TYR A 1 93 ? 12.853 11.641 3.549 1.00 96.62 93 TYR A O 1
ATOM 749 N N . LEU A 1 94 ? 12.635 13.433 4.881 1.00 96.56 94 LEU A N 1
ATOM 750 C CA . LEU A 1 94 ? 13.982 13.959 4.627 1.00 96.56 94 LEU A CA 1
ATOM 751 C C . LEU A 1 94 ? 15.077 12.982 5.067 1.00 96.56 94 LEU A C 1
ATOM 753 O O . LEU A 1 94 ? 16.028 12.759 4.322 1.00 96.56 94 LEU A O 1
ATOM 757 N N . LEU A 1 95 ? 14.924 12.338 6.229 1.00 97.25 95 LEU A N 1
ATOM 758 C CA . LEU A 1 95 ? 15.843 11.280 6.664 1.00 97.25 95 LEU A CA 1
ATOM 759 C C . LEU A 1 95 ? 15.864 10.108 5.676 1.00 97.25 95 LEU A C 1
ATOM 761 O O . LEU A 1 95 ? 16.928 9.567 5.383 1.00 97.25 95 LEU A O 1
ATOM 765 N N . THR A 1 96 ? 14.711 9.734 5.123 1.00 96.94 96 THR A N 1
ATOM 766 C CA . THR A 1 96 ? 14.624 8.687 4.095 1.00 96.94 96 THR A CA 1
ATOM 767 C C . THR A 1 96 ? 15.355 9.092 2.819 1.00 96.94 96 THR A C 1
ATOM 769 O O . THR A 1 96 ? 16.090 8.273 2.280 1.00 96.94 96 THR A O 1
ATOM 772 N N . ILE A 1 97 ? 15.236 10.344 2.373 1.00 95.19 97 ILE A N 1
ATOM 773 C CA . ILE A 1 97 ? 15.963 10.849 1.196 1.00 95.19 97 ILE A CA 1
ATOM 774 C C . ILE A 1 97 ? 17.476 10.857 1.443 1.00 95.19 97 ILE A C 1
ATOM 776 O O . ILE A 1 97 ? 18.224 10.284 0.656 1.00 95.19 97 ILE A O 1
ATOM 780 N N . ILE A 1 98 ? 17.930 11.452 2.551 1.00 96.81 98 ILE A N 1
ATOM 781 C CA . ILE A 1 98 ? 19.362 11.591 2.876 1.00 96.81 98 ILE A CA 1
ATOM 782 C C . ILE A 1 98 ? 20.033 10.221 3.041 1.00 96.81 98 ILE A C 1
ATOM 784 O O . ILE A 1 98 ? 21.195 10.049 2.686 1.00 96.81 98 ILE A O 1
ATOM 788 N N . THR A 1 99 ? 19.298 9.226 3.539 1.00 96.56 99 THR A N 1
ATOM 789 C CA . THR A 1 99 ? 19.792 7.847 3.687 1.00 96.56 99 THR A CA 1
ATOM 790 C C . THR A 1 99 ? 19.520 6.954 2.472 1.00 96.56 99 THR A C 1
ATOM 792 O O . THR A 1 99 ? 19.643 5.735 2.584 1.00 96.56 99 THR A O 1
ATOM 795 N N . LEU A 1 100 ? 19.126 7.521 1.324 1.00 93.62 100 LEU A N 1
ATOM 796 C CA . LEU A 1 100 ? 18.830 6.789 0.081 1.00 93.62 100 LEU A CA 1
ATOM 797 C C . LEU A 1 100 ? 17.838 5.627 0.278 1.00 93.62 100 LEU A C 1
ATOM 799 O O . LEU A 1 100 ? 17.992 4.537 -0.266 1.00 93.62 100 LEU A O 1
ATOM 803 N N . GLY A 1 101 ? 16.813 5.847 1.099 1.00 91.31 101 GLY A N 1
ATOM 804 C CA . GLY A 1 101 ? 15.760 4.874 1.379 1.00 91.31 101 GLY A CA 1
ATOM 805 C C . GLY A 1 101 ? 16.039 3.936 2.554 1.00 91.31 101 GLY A C 1
ATOM 806 O O . GLY A 1 101 ? 15.108 3.258 2.997 1.00 91.31 101 GLY A O 1
ATOM 807 N N . ILE A 1 102 ? 17.252 3.914 3.122 1.00 94.88 102 ILE A N 1
ATOM 808 C CA . ILE A 1 102 ? 17.594 3.023 4.248 1.00 94.88 102 ILE A CA 1
ATOM 809 C C . ILE A 1 102 ? 16.717 3.317 5.471 1.00 94.88 102 ILE A C 1
ATOM 811 O O . ILE A 1 102 ? 16.288 2.383 6.141 1.00 94.88 102 ILE A O 1
ATOM 815 N N . TYR A 1 103 ? 16.372 4.583 5.737 1.00 96.69 103 TYR A N 1
ATOM 816 C CA . TYR A 1 103 ? 15.493 4.962 6.853 1.00 96.69 103 TYR A CA 1
ATOM 817 C C . TYR A 1 103 ? 14.003 4.609 6.636 1.00 96.69 103 TYR A C 1
ATOM 819 O O . TYR A 1 103 ? 13.205 4.699 7.574 1.00 96.69 103 TYR A O 1
ATOM 827 N N . SER A 1 104 ? 13.597 4.151 5.444 1.00 95.38 104 SER A N 1
ATOM 828 C CA . SER A 1 104 ? 12.184 3.866 5.138 1.00 95.38 104 SER A CA 1
ATOM 829 C C . SER A 1 104 ? 11.468 2.939 6.142 1.00 95.38 104 SER A C 1
ATOM 831 O O . SER A 1 104 ? 10.315 3.239 6.465 1.00 95.38 104 SER A O 1
ATOM 833 N N . PRO A 1 105 ? 12.091 1.900 6.747 1.00 97.00 105 PRO A N 1
ATOM 834 C CA . PRO A 1 105 ? 11.423 1.062 7.749 1.00 97.00 105 PRO A CA 1
ATOM 835 C C . PRO A 1 105 ? 11.024 1.823 9.016 1.00 97.00 105 PRO A C 1
ATOM 837 O O . PRO A 1 105 ? 9.971 1.557 9.595 1.00 97.00 105 PRO A O 1
ATOM 840 N N . TRP A 1 106 ? 11.843 2.787 9.444 1.00 97.62 106 TRP A N 1
ATOM 841 C CA . TRP A 1 106 ? 11.543 3.640 10.594 1.00 97.62 106 TRP A CA 1
ATOM 842 C C . TRP A 1 106 ? 10.433 4.629 10.267 1.00 97.62 106 TRP A C 1
ATOM 844 O O . TRP A 1 106 ? 9.539 4.813 11.087 1.00 97.62 106 TRP A O 1
ATOM 854 N N . MET A 1 107 ? 10.443 5.212 9.065 1.00 96.75 107 MET A N 1
ATOM 855 C CA . MET A 1 107 ? 9.347 6.063 8.599 1.00 96.75 107 MET A CA 1
ATOM 856 C C . MET A 1 107 ? 8.015 5.298 8.581 1.00 96.75 107 MET A C 1
ATOM 858 O O . MET A 1 107 ? 7.036 5.785 9.137 1.00 96.75 107 MET A O 1
ATOM 862 N N . ILE A 1 108 ? 7.982 4.089 8.007 1.00 95.88 108 ILE A N 1
ATOM 863 C CA . ILE A 1 108 ? 6.774 3.245 7.950 1.00 95.88 108 ILE A CA 1
ATOM 864 C C . ILE A 1 108 ? 6.301 2.878 9.361 1.00 95.88 108 ILE A C 1
ATOM 866 O O . ILE A 1 108 ? 5.111 2.985 9.651 1.00 95.88 108 ILE A O 1
ATOM 870 N N . ARG A 1 109 ? 7.218 2.492 10.260 1.00 96.56 109 ARG A N 1
ATOM 871 C CA . ARG A 1 109 ? 6.890 2.187 11.662 1.00 96.56 109 ARG A CA 1
ATOM 872 C C . ARG A 1 109 ? 6.305 3.395 12.377 1.00 96.56 109 ARG A C 1
ATOM 874 O O . ARG A 1 109 ? 5.272 3.267 13.016 1.00 96.56 109 ARG A O 1
ATOM 881 N N . ASN A 1 110 ? 6.935 4.558 12.257 1.00 95.94 110 ASN A N 1
ATOM 882 C CA . ASN A 1 110 ? 6.463 5.773 12.916 1.00 95.94 110 ASN A CA 1
ATOM 883 C C . ASN A 1 110 ? 5.112 6.245 12.361 1.00 95.94 110 ASN A C 1
ATOM 885 O O . ASN A 1 110 ? 4.294 6.769 13.112 1.00 95.94 110 ASN A O 1
ATOM 889 N N . LEU A 1 111 ? 4.863 6.029 11.067 1.00 94.62 111 LEU A N 1
ATOM 890 C CA . LEU A 1 111 ? 3.566 6.275 10.447 1.00 94.62 111 LEU A CA 1
ATOM 891 C C . LEU A 1 111 ? 2.479 5.352 11.009 1.00 94.62 111 LEU A C 1
ATOM 893 O O . LEU A 1 111 ? 1.425 5.834 11.415 1.00 94.62 111 LEU A O 1
ATOM 897 N N . ALA A 1 112 ? 2.739 4.042 11.048 1.00 94.06 112 ALA A N 1
ATOM 898 C CA . ALA A 1 112 ? 1.801 3.061 11.591 1.00 94.06 112 ALA A CA 1
ATOM 899 C C . ALA A 1 112 ? 1.504 3.329 13.075 1.00 94.06 112 ALA A C 1
ATOM 901 O O . ALA A 1 112 ? 0.343 3.364 13.472 1.00 94.06 112 ALA A O 1
ATOM 902 N N . ASP A 1 113 ? 2.545 3.601 13.861 1.00 94.06 113 ASP A N 1
ATOM 903 C CA . ASP A 1 113 ? 2.472 3.946 15.284 1.00 94.06 113 ASP A CA 1
ATOM 904 C C . ASP A 1 113 ? 1.662 5.233 15.520 1.00 94.06 113 ASP A C 1
ATOM 906 O O . ASP A 1 113 ? 0.786 5.263 16.381 1.00 94.06 113 ASP A O 1
ATOM 910 N N . TYR A 1 114 ? 1.864 6.279 14.705 1.00 93.69 114 TYR A N 1
ATOM 911 C CA . TYR A 1 114 ? 1.058 7.504 14.777 1.00 93.69 114 TYR A CA 1
ATOM 912 C C . TYR A 1 114 ? -0.426 7.233 14.508 1.00 93.69 114 TYR A C 1
ATOM 914 O O . TYR A 1 114 ? -1.282 7.720 15.243 1.00 93.69 114 TYR A O 1
ATOM 922 N N . CYS A 1 115 ? -0.743 6.457 13.469 1.00 92.00 115 CYS A N 1
ATOM 923 C CA . CYS A 1 115 ? -2.130 6.135 13.144 1.00 92.00 115 CYS A CA 1
ATOM 924 C C . CYS A 1 115 ? -2.790 5.275 14.230 1.00 92.00 115 CYS A C 1
ATOM 926 O O . CYS A 1 115 ? -3.936 5.530 14.583 1.00 92.00 115 CYS A O 1
ATOM 928 N N . LEU A 1 116 ? -2.086 4.278 14.768 1.00 92.38 116 LEU A N 1
ATOM 929 C CA . LEU A 1 116 ? -2.648 3.344 15.746 1.00 92.38 116 LEU A CA 1
ATOM 930 C C . LEU A 1 116 ? -2.787 3.949 17.142 1.00 92.38 116 LEU A C 1
ATOM 932 O O . LEU A 1 116 ? -3.850 3.824 17.735 1.00 92.38 116 LEU A O 1
ATOM 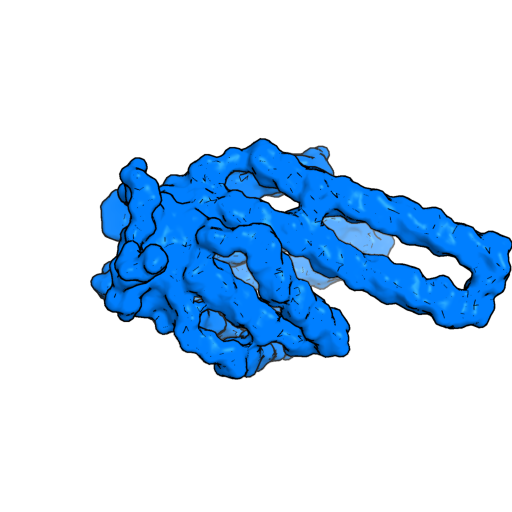936 N N . SER A 1 117 ? -1.782 4.683 17.624 1.00 91.88 117 SER A N 1
ATOM 937 C CA . SER A 1 117 ? -1.839 5.351 18.939 1.00 91.88 117 SER A CA 1
ATOM 938 C C . SER A 1 117 ? -2.900 6.453 19.023 1.00 91.88 117 SER A C 1
ATOM 940 O O . SER A 1 117 ? -3.283 6.878 20.113 1.00 91.88 117 SER A O 1
ATOM 942 N N . ARG A 1 118 ? -3.367 6.952 17.873 1.00 92.50 118 ARG A N 1
ATOM 943 C CA . ARG A 1 118 ? -4.446 7.944 17.769 1.00 92.50 118 ARG A CA 1
ATOM 944 C C . ARG A 1 118 ? -5.798 7.329 17.429 1.00 92.50 118 ARG A C 1
ATOM 946 O O . ARG A 1 118 ? -6.790 8.055 17.489 1.00 92.50 118 ARG A O 1
ATOM 953 N N . LEU A 1 119 ? -5.824 6.046 17.078 1.00 91.25 119 LEU A N 1
ATOM 954 C CA . LEU A 1 119 ? -7.028 5.262 16.861 1.00 91.25 119 LEU A CA 1
ATOM 955 C C . LEU A 1 119 ? -7.486 4.693 18.203 1.00 91.25 119 LEU A C 1
ATOM 957 O O . LEU A 1 119 ? -6.741 3.960 18.856 1.00 91.25 119 LEU A O 1
ATOM 961 N N . SER A 1 120 ? -8.723 4.987 18.581 1.00 88.19 120 SER A N 1
ATOM 962 C CA . SER A 1 120 ? -9.369 4.334 19.712 1.00 88.19 120 SER A CA 1
ATOM 963 C C . SER A 1 120 ? -10.713 3.743 19.315 1.00 88.19 120 SER A C 1
ATOM 965 O O . SER A 1 120 ? -11.430 4.253 18.447 1.00 88.19 120 SER A O 1
ATOM 967 N N . TYR A 1 121 ? -11.037 2.633 19.960 1.00 88.56 121 TYR A N 1
ATOM 968 C CA . TYR A 1 121 ? -12.352 2.017 19.925 1.00 88.56 121 TYR A CA 1
ATOM 969 C C . TYR A 1 121 ? -12.775 1.804 21.372 1.00 88.56 121 TYR A C 1
ATOM 971 O O . TYR A 1 121 ? -12.057 1.145 22.121 1.00 88.56 121 TYR A O 1
ATOM 979 N N . LYS A 1 122 ? -13.911 2.383 21.776 1.00 85.94 122 LYS A N 1
ATOM 980 C CA . LYS A 1 122 ? -14.299 2.479 23.193 1.00 85.94 122 LYS A CA 1
ATOM 981 C C . LYS A 1 122 ? -13.215 3.190 24.011 1.00 85.94 122 LYS A C 1
ATOM 983 O O . LYS A 1 122 ? -12.893 4.342 23.726 1.00 85.94 122 LYS A O 1
ATOM 988 N N . GLU A 1 123 ? -12.657 2.498 24.995 1.00 81.88 123 GLU A N 1
ATOM 989 C CA . GLU A 1 123 ? -11.604 2.979 25.890 1.00 81.88 123 GLU A CA 1
ATOM 990 C C . GLU A 1 123 ? -10.218 2.449 25.486 1.00 81.88 123 GLU A C 1
ATOM 992 O O . GLU A 1 123 ? -9.205 2.930 25.989 1.00 81.88 123 GLU A O 1
ATOM 997 N N . ASP A 1 124 ? -10.156 1.518 24.527 1.00 84.81 124 ASP A N 1
ATOM 998 C CA . ASP A 1 124 ? -8.917 0.872 24.107 1.00 84.81 124 ASP A CA 1
ATOM 999 C C . ASP A 1 124 ? -8.244 1.640 22.962 1.00 84.81 124 ASP A C 1
ATOM 1001 O O . ASP A 1 124 ? -8.838 1.906 21.909 1.00 84.81 124 ASP A O 1
ATOM 1005 N N . SER A 1 125 ? -6.964 1.965 23.148 1.00 83.50 125 SER A N 1
ATOM 1006 C CA . SER A 1 125 ? -6.092 2.507 22.102 1.00 83.50 125 SER A CA 1
ATOM 1007 C C . SER A 1 125 ? -5.286 1.408 21.412 1.00 83.50 125 SER A C 1
ATOM 1009 O O . SER A 1 125 ? -4.924 0.406 22.030 1.00 83.50 125 SER A O 1
ATOM 1011 N N . GLY A 1 126 ? -4.959 1.611 20.135 1.00 87.62 126 GLY A N 1
ATOM 1012 C CA . GLY A 1 126 ? -4.090 0.701 19.391 1.00 87.62 126 GLY A CA 1
ATOM 1013 C C . GLY A 1 126 ? -2.604 0.884 19.716 1.00 87.62 126 GLY A C 1
ATOM 1014 O O . GLY A 1 126 ? -2.096 2.004 19.742 1.00 87.62 126 GLY A O 1
ATOM 1015 N N . GLU A 1 127 ? -1.875 -0.220 19.867 1.00 90.69 127 GLU A N 1
ATOM 1016 C CA . GLU A 1 127 ? -0.416 -0.243 20.018 1.00 90.69 127 GLU A CA 1
ATOM 1017 C C . GLU A 1 127 ? 0.245 -0.979 18.847 1.00 90.69 127 GLU A C 1
ATOM 1019 O O . GLU A 1 127 ? -0.119 -2.107 18.502 1.00 90.69 127 GLU A O 1
ATOM 1024 N N . PHE A 1 128 ? 1.269 -0.368 18.246 1.00 93.19 128 PHE A N 1
ATOM 1025 C CA . PHE A 1 128 ? 2.059 -1.002 17.192 1.00 93.19 128 PHE A CA 1
ATOM 1026 C C . PHE A 1 128 ? 3.284 -1.714 17.779 1.00 93.19 128 PHE A C 1
ATOM 1028 O O . PHE A 1 128 ? 4.236 -1.074 18.229 1.00 93.19 128 PHE A O 1
ATOM 1035 N N . LEU A 1 129 ? 3.301 -3.049 17.740 1.00 91.62 129 LEU A N 1
ATOM 1036 C CA . LEU A 1 129 ? 4.316 -3.856 18.440 1.00 91.62 129 LEU A CA 1
ATOM 1037 C C . LEU A 1 129 ? 5.565 -4.150 17.594 1.00 91.62 129 LEU A C 1
ATOM 1039 O O . LEU A 1 129 ? 6.540 -4.741 18.063 1.00 91.62 129 LEU A O 1
ATOM 1043 N N . SER A 1 130 ? 5.541 -3.800 16.313 1.00 93.25 130 SER A N 1
ATOM 1044 C CA . SER A 1 130 ? 6.553 -4.225 15.352 1.00 93.25 130 SER A CA 1
ATOM 1045 C C . SER A 1 130 ? 7.801 -3.334 15.325 1.00 93.25 130 SER A C 1
ATOM 1047 O O . SER A 1 130 ? 7.738 -2.110 15.216 1.00 93.25 130 SER A O 1
ATOM 1049 N N . SER A 1 131 ? 8.980 -3.970 15.357 1.00 95.31 131 SER A N 1
ATOM 1050 C CA . SER A 1 131 ? 10.279 -3.281 15.329 1.00 95.31 131 SER A CA 1
ATOM 1051 C C . SER A 1 131 ? 10.715 -2.903 13.903 1.00 95.31 131 SER A C 1
ATOM 1053 O O . SER A 1 131 ? 10.683 -3.763 13.015 1.00 95.31 131 SER A O 1
ATOM 1055 N N . PRO A 1 132 ? 11.211 -1.673 13.660 1.00 94.88 132 PRO A N 1
ATOM 1056 C CA . PRO A 1 132 ? 11.664 -1.243 12.333 1.00 94.88 132 PRO A CA 1
ATOM 1057 C C . PRO A 1 132 ? 12.881 -2.033 11.825 1.00 94.88 132 PRO A C 1
ATOM 1059 O O . PRO A 1 132 ? 12.985 -2.299 10.629 1.00 94.88 132 PRO A O 1
ATOM 1062 N N . GLY A 1 133 ? 13.769 -2.495 12.715 1.00 95.81 133 GLY A N 1
ATOM 1063 C CA . GLY A 1 133 ? 14.933 -3.302 12.327 1.00 95.81 133 GLY A CA 1
ATOM 1064 C C . GLY A 1 133 ? 14.549 -4.670 11.750 1.00 95.81 133 GLY A C 1
ATOM 1065 O O . GLY A 1 133 ? 15.237 -5.195 10.876 1.00 95.81 133 GLY A O 1
ATOM 1066 N N . LYS A 1 134 ? 13.414 -5.233 12.185 1.00 95.94 134 LYS A N 1
ATOM 1067 C CA . LYS A 1 134 ? 12.859 -6.473 11.624 1.00 95.94 134 LYS A CA 1
ATOM 1068 C C . LYS A 1 134 ? 12.379 -6.255 10.185 1.00 95.94 134 LYS A C 1
ATOM 1070 O O . LYS A 1 134 ? 12.698 -7.061 9.317 1.00 95.94 134 LYS A O 1
ATOM 1075 N N . LEU A 1 135 ? 11.707 -5.132 9.920 1.00 96.69 135 LEU A N 1
ATOM 1076 C CA . LEU A 1 135 ? 11.293 -4.756 8.567 1.00 96.69 135 LEU A CA 1
ATOM 1077 C C . LEU A 1 135 ? 12.490 -4.478 7.649 1.00 96.69 135 LEU A C 1
ATOM 1079 O O . LEU A 1 135 ? 12.482 -4.929 6.507 1.00 96.69 135 LEU A O 1
ATOM 1083 N N . LEU A 1 136 ? 13.543 -3.817 8.144 1.00 96.88 136 LEU A N 1
ATOM 1084 C CA . LEU A 1 136 ? 14.770 -3.621 7.365 1.00 96.88 136 LEU A CA 1
ATOM 1085 C C . LEU A 1 136 ? 15.369 -4.963 6.915 1.00 96.88 136 LEU A C 1
ATOM 1087 O O . LEU A 1 136 ? 15.690 -5.124 5.740 1.00 96.88 136 LEU A O 1
ATOM 1091 N N . LYS A 1 137 ? 15.467 -5.945 7.824 1.00 96.69 137 LYS A N 1
ATOM 1092 C CA . LYS A 1 137 ? 15.934 -7.300 7.484 1.00 96.69 137 LYS A CA 1
ATOM 1093 C C . LYS A 1 137 ? 15.063 -7.942 6.405 1.00 96.69 137 LYS A C 1
ATOM 1095 O O . LYS A 1 137 ? 15.601 -8.534 5.476 1.00 96.69 137 LYS A O 1
ATOM 1100 N N . TYR A 1 138 ? 13.741 -7.804 6.496 1.00 96.31 138 TYR A N 1
ATOM 1101 C CA . TYR A 1 138 ? 12.832 -8.322 5.474 1.00 96.31 138 TYR A CA 1
ATOM 1102 C C . TYR A 1 138 ? 13.058 -7.663 4.115 1.00 96.31 138 TYR A C 1
ATOM 1104 O O . TYR A 1 138 ? 13.250 -8.380 3.137 1.00 96.31 138 TYR A O 1
ATOM 1112 N N . ILE A 1 139 ? 13.122 -6.334 4.042 1.00 95.56 139 ILE A N 1
ATOM 1113 C CA . ILE A 1 139 ? 13.392 -5.616 2.787 1.00 95.56 139 ILE A CA 1
ATOM 1114 C C . ILE A 1 139 ? 14.728 -6.061 2.179 1.00 95.56 139 ILE A C 1
ATOM 1116 O O . ILE A 1 139 ? 14.789 -6.408 1.002 1.00 95.56 139 ILE A O 1
ATOM 1120 N N . LEU A 1 140 ? 15.796 -6.114 2.978 1.00 96.06 140 LEU A N 1
ATOM 1121 C CA . LEU A 1 140 ? 17.120 -6.490 2.483 1.00 96.06 140 LEU A CA 1
ATOM 1122 C C . LEU A 1 140 ? 17.157 -7.931 1.964 1.00 96.06 140 LEU A C 1
ATOM 1124 O O . LEU A 1 140 ? 17.623 -8.164 0.854 1.00 96.06 140 LEU A O 1
ATOM 1128 N N . LEU A 1 141 ? 16.655 -8.889 2.746 1.00 96.75 141 LEU A N 1
ATOM 1129 C CA . LEU A 1 141 ? 16.807 -10.316 2.446 1.00 96.75 141 LEU A CA 1
ATOM 1130 C C . LEU A 1 141 ? 15.795 -10.840 1.428 1.00 96.75 141 LEU A C 1
ATOM 1132 O O . LEU A 1 141 ? 16.088 -11.801 0.725 1.00 96.75 141 LEU A O 1
ATOM 1136 N N . THR A 1 142 ? 14.606 -10.241 1.360 1.00 96.31 142 THR A N 1
ATOM 1137 C CA . THR A 1 142 ? 13.508 -10.766 0.531 1.00 96.31 142 THR A CA 1
ATOM 1138 C C . THR A 1 142 ? 13.226 -9.939 -0.712 1.00 96.31 142 THR A C 1
ATOM 1140 O O . THR A 1 142 ? 12.634 -10.470 -1.644 1.00 96.31 142 THR A O 1
ATOM 1143 N N . LEU A 1 143 ? 13.675 -8.679 -0.751 1.00 94.88 143 LEU A N 1
ATOM 1144 C CA . LEU A 1 143 ? 13.489 -7.797 -1.900 1.00 94.88 143 LEU A CA 1
ATOM 1145 C C . LEU A 1 143 ? 14.827 -7.423 -2.539 1.00 94.88 143 LEU A C 1
ATOM 1147 O O . LEU A 1 143 ? 15.086 -7.826 -3.669 1.00 94.88 143 LEU A O 1
ATOM 1151 N N . TYR A 1 144 ? 15.698 -6.696 -1.832 1.00 94.94 144 TYR A N 1
ATOM 1152 C CA . TYR A 1 144 ? 16.903 -6.134 -2.452 1.00 94.94 144 TYR A CA 1
ATOM 1153 C C . TYR A 1 144 ? 17.951 -7.181 -2.827 1.00 94.94 144 TYR A C 1
ATOM 1155 O O . TYR A 1 144 ? 18.452 -7.145 -3.947 1.00 94.94 144 TYR A O 1
ATOM 1163 N N . LEU A 1 145 ? 18.266 -8.134 -1.947 1.00 96.62 145 LEU A N 1
ATOM 1164 C CA . LEU A 1 145 ? 19.265 -9.163 -2.244 1.00 96.62 145 LEU A CA 1
ATOM 1165 C C . LEU A 1 145 ? 18.850 -10.045 -3.443 1.00 96.62 145 LEU A C 1
ATOM 1167 O O . LEU A 1 145 ? 19.638 -10.140 -4.387 1.00 96.62 145 LEU A O 1
ATOM 1171 N N . PRO A 1 146 ? 17.629 -10.625 -3.497 1.00 97.31 146 PRO A N 1
ATOM 1172 C CA . PRO A 1 146 ? 17.178 -11.365 -4.676 1.00 97.31 146 PRO A CA 1
ATOM 1173 C C . PRO A 1 146 ? 17.110 -10.507 -5.944 1.00 97.31 146 PRO A C 1
ATOM 1175 O O . PRO A 1 146 ? 17.466 -10.989 -7.016 1.00 97.31 146 PRO A O 1
ATOM 1178 N N . LEU A 1 147 ? 16.695 -9.238 -5.835 1.00 96.38 147 LEU A N 1
ATOM 1179 C CA . LEU A 1 147 ? 16.626 -8.315 -6.971 1.00 96.38 147 LEU A CA 1
ATOM 1180 C C . LEU A 1 147 ? 18.010 -8.027 -7.563 1.00 96.38 147 LEU A C 1
ATOM 1182 O O . LEU A 1 147 ? 18.162 -8.049 -8.784 1.00 96.38 147 LEU A O 1
ATOM 1186 N N . ILE A 1 148 ? 19.016 -7.781 -6.719 1.00 97.06 148 ILE A N 1
ATOM 1187 C CA . ILE A 1 148 ? 20.401 -7.558 -7.157 1.00 97.06 148 ILE A CA 1
ATOM 1188 C C . ILE A 1 148 ? 20.926 -8.810 -7.858 1.00 97.06 148 ILE A C 1
ATOM 1190 O O . ILE A 1 148 ? 21.426 -8.707 -8.974 1.00 97.06 148 ILE A O 1
ATOM 1194 N N . ILE A 1 149 ? 20.756 -9.990 -7.251 1.00 97.75 149 ILE A N 1
ATOM 1195 C CA . ILE A 1 149 ? 21.189 -11.263 -7.846 1.00 97.75 149 ILE A CA 1
ATOM 1196 C C . ILE A 1 149 ? 20.514 -11.474 -9.205 1.00 97.75 149 ILE A C 1
ATOM 1198 O O . ILE A 1 149 ? 21.198 -11.731 -10.192 1.00 97.75 149 ILE A O 1
ATOM 1202 N N . LEU A 1 150 ? 19.190 -11.313 -9.282 1.00 97.12 150 LEU A N 1
ATOM 1203 C CA . LEU A 1 150 ? 18.438 -11.477 -10.525 1.00 97.12 150 LEU A CA 1
ATOM 1204 C C . LEU A 1 150 ? 18.904 -10.490 -11.604 1.00 97.12 150 LEU A C 1
ATOM 1206 O O . LEU A 1 150 ? 19.080 -10.884 -12.753 1.00 97.12 150 LEU A O 1
ATOM 1210 N N . THR A 1 151 ? 19.129 -9.227 -11.238 1.00 96.81 151 THR A N 1
ATOM 1211 C CA . THR A 1 151 ? 19.588 -8.186 -12.169 1.00 96.81 151 THR A CA 1
ATOM 1212 C C . THR A 1 151 ? 20.990 -8.488 -12.687 1.00 96.81 151 THR A C 1
ATOM 1214 O O . THR A 1 151 ? 21.220 -8.416 -13.889 1.00 96.81 151 THR A O 1
ATOM 1217 N N . VAL A 1 152 ? 21.917 -8.886 -11.813 1.00 97.69 152 VAL A N 1
ATOM 1218 C CA . VAL A 1 152 ? 23.282 -9.263 -12.209 1.00 97.69 152 VAL A CA 1
ATOM 1219 C C . VAL A 1 152 ? 23.262 -10.477 -13.138 1.00 97.69 152 VAL A C 1
ATOM 1221 O O . VAL A 1 152 ? 23.892 -10.444 -14.193 1.00 97.69 152 VAL A O 1
ATOM 1224 N N . LEU A 1 153 ? 22.494 -11.519 -12.803 1.00 96.62 153 LEU A N 1
ATOM 1225 C CA . LEU A 1 153 ? 22.336 -12.700 -13.659 1.00 96.62 153 LEU A CA 1
ATOM 1226 C C . LEU A 1 153 ? 21.741 -12.343 -15.023 1.00 96.62 153 LEU A C 1
ATOM 1228 O O . LEU A 1 153 ? 22.204 -12.849 -16.043 1.00 96.62 153 LEU A O 1
ATOM 1232 N N . PHE A 1 154 ? 20.743 -11.458 -15.051 1.00 95.94 154 PHE A N 1
ATOM 1233 C CA . PHE A 1 154 ? 20.140 -10.981 -16.290 1.00 95.94 154 PHE A CA 1
ATOM 1234 C C . PHE A 1 154 ? 21.141 -10.201 -17.145 1.00 95.94 154 PHE A C 1
ATOM 1236 O O . PHE A 1 154 ? 21.257 -10.481 -18.333 1.00 95.94 154 PHE A O 1
ATOM 1243 N N . VAL A 1 155 ? 21.913 -9.284 -16.555 1.00 95.44 155 VAL A N 1
ATOM 1244 C CA . VAL A 1 155 ? 22.945 -8.517 -17.272 1.00 95.44 155 VAL A CA 1
ATOM 1245 C C . VAL A 1 155 ? 24.014 -9.441 -17.858 1.00 95.44 155 VAL A C 1
ATOM 1247 O O . VAL A 1 155 ? 24.321 -9.323 -19.041 1.00 95.44 155 VAL A O 1
ATOM 1250 N N . ILE A 1 156 ? 24.530 -10.399 -17.081 1.00 94.50 156 ILE A N 1
ATOM 1251 C CA . ILE A 1 156 ? 25.516 -11.385 -17.561 1.00 94.50 156 ILE A CA 1
ATOM 1252 C C . ILE A 1 156 ? 24.936 -12.213 -18.713 1.00 94.50 156 ILE A C 1
ATOM 1254 O O . ILE A 1 156 ? 25.585 -12.386 -19.746 1.00 94.50 156 ILE A O 1
ATOM 1258 N N . LEU A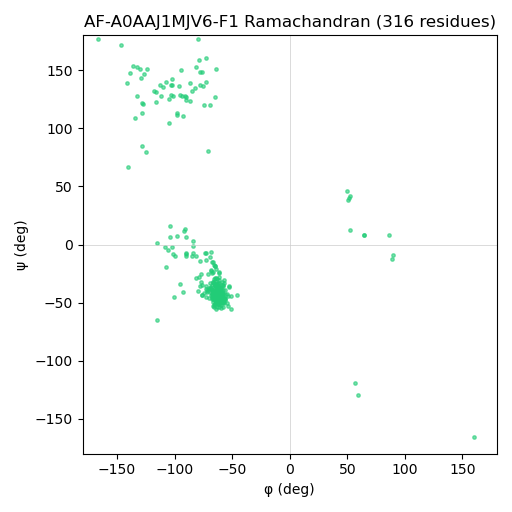 1 157 ? 23.702 -12.701 -18.555 1.00 91.81 157 LEU A N 1
ATOM 1259 C CA . LEU A 1 157 ? 23.014 -13.469 -19.588 1.00 91.81 157 LEU A CA 1
ATOM 1260 C C . LEU A 1 157 ? 22.854 -12.649 -20.871 1.00 91.81 157 LEU A C 1
ATOM 1262 O O . LEU A 1 157 ? 23.132 -13.165 -21.949 1.00 91.81 157 LEU A O 1
ATOM 1266 N N . MET A 1 158 ? 22.434 -11.388 -20.764 1.00 90.81 158 MET A N 1
ATOM 1267 C CA . MET A 1 158 ? 22.245 -10.497 -21.909 1.00 90.81 158 MET A CA 1
ATOM 1268 C C . MET A 1 158 ? 23.568 -10.153 -22.597 1.00 90.81 158 MET A C 1
ATOM 1270 O O . MET A 1 158 ? 23.623 -10.193 -23.825 1.00 90.81 158 MET A O 1
ATOM 1274 N N . GLN A 1 159 ? 24.641 -9.906 -21.840 1.00 89.38 159 GLN A N 1
ATOM 1275 C CA . GLN A 1 159 ? 25.971 -9.654 -22.399 1.00 89.38 159 GLN A CA 1
ATOM 1276 C C . GLN A 1 159 ? 26.463 -10.845 -23.235 1.00 89.38 159 GLN A C 1
ATOM 1278 O O . GLN A 1 159 ? 26.849 -10.674 -24.387 1.00 89.38 159 GLN A O 1
ATOM 1283 N N . ALA A 1 160 ? 26.319 -12.071 -22.724 1.00 87.50 160 ALA A N 1
ATOM 1284 C CA . ALA A 1 160 ? 26.699 -13.278 -23.462 1.00 87.50 160 ALA A CA 1
ATOM 1285 C C . ALA A 1 160 ? 25.913 -13.463 -24.781 1.00 87.50 160 ALA A C 1
ATOM 1287 O O . ALA A 1 160 ? 26.403 -14.085 -25.729 1.00 87.50 160 ALA A O 1
ATOM 1288 N N . ARG A 1 161 ? 24.680 -12.940 -24.874 1.00 84.44 161 ARG A N 1
ATOM 1289 C CA . ARG A 1 161 ? 23.885 -12.955 -26.121 1.00 84.44 161 ARG A CA 1
ATOM 1290 C C . ARG A 1 161 ? 24.340 -11.905 -27.130 1.00 84.44 161 ARG A C 1
ATOM 1292 O O . ARG A 1 161 ? 24.246 -12.166 -28.328 1.00 84.44 161 ARG A O 1
ATOM 1299 N N . ILE A 1 162 ? 24.827 -10.758 -26.660 1.00 81.62 162 ILE A N 1
ATOM 1300 C CA . ILE A 1 162 ? 25.433 -9.727 -27.511 1.00 81.62 162 ILE A CA 1
ATOM 1301 C C . ILE A 1 162 ? 26.707 -10.288 -28.153 1.00 81.62 162 ILE A C 1
ATOM 1303 O O . ILE A 1 162 ? 26.839 -10.257 -29.375 1.00 81.62 162 ILE A O 1
ATOM 1307 N N . ASP A 1 163 ? 27.577 -10.902 -27.349 1.00 79.62 163 ASP A N 1
ATOM 1308 C CA . ASP A 1 163 ? 28.881 -11.408 -27.802 1.00 79.62 163 ASP A CA 1
ATOM 1309 C C . ASP A 1 163 ? 28.763 -12.595 -28.781 1.00 79.62 163 ASP A C 1
ATOM 1311 O O . ASP A 1 163 ? 29.651 -12.834 -29.595 1.00 79.62 163 ASP A O 1
ATOM 1315 N N . SER A 1 164 ? 27.649 -13.336 -28.737 1.00 79.56 164 SER A N 1
ATOM 1316 C CA . SER A 1 164 ? 27.403 -14.507 -29.597 1.00 79.56 164 SER A CA 1
ATOM 1317 C C . SER A 1 164 ? 26.700 -14.191 -30.926 1.00 79.56 164 SER A C 1
ATOM 1319 O O . SER A 1 164 ? 26.310 -15.121 -31.631 1.00 79.56 164 SER A O 1
ATOM 1321 N N . TYR A 1 165 ? 26.489 -12.913 -31.276 1.00 67.69 165 TYR A N 1
ATOM 1322 C CA . TYR A 1 165 ? 25.676 -12.463 -32.429 1.00 67.69 165 TYR A CA 1
ATOM 1323 C C . TYR A 1 165 ? 24.250 -13.054 -32.478 1.00 67.69 165 TYR A C 1
ATOM 1325 O O . TYR A 1 165 ? 23.529 -12.885 -33.463 1.00 67.69 165 TYR A O 1
ATOM 1333 N N . ALA A 1 166 ? 23.790 -13.686 -31.392 1.00 63.28 166 ALA A N 1
ATOM 1334 C CA . ALA A 1 166 ? 22.452 -14.260 -31.258 1.00 63.28 166 ALA A CA 1
ATOM 1335 C C . ALA A 1 166 ? 21.349 -13.185 -31.218 1.00 63.28 166 ALA A C 1
ATOM 1337 O O . ALA A 1 166 ? 20.163 -13.513 -31.240 1.00 63.28 166 ALA A O 1
ATOM 1338 N N . TYR A 1 167 ? 21.737 -11.907 -31.181 1.00 64.12 167 TYR A N 1
ATOM 1339 C CA . TYR A 1 167 ? 20.854 -10.744 -31.173 1.00 64.12 167 TYR A CA 1
ATOM 1340 C C . TYR A 1 167 ? 19.967 -10.638 -32.425 1.00 64.12 167 TYR A C 1
ATOM 1342 O O . TYR A 1 167 ? 18.886 -10.060 -32.364 1.00 64.12 167 TYR A O 1
ATOM 1350 N N . SER A 1 168 ? 20.381 -11.228 -33.553 1.00 69.56 168 SER A N 1
ATOM 1351 C CA . SER A 1 168 ? 19.577 -11.261 -34.785 1.00 69.56 168 SER A CA 1
ATOM 1352 C C . SER A 1 168 ? 18.282 -12.076 -34.645 1.00 69.56 168 SER A C 1
ATOM 1354 O O . SER A 1 168 ? 17.346 -11.881 -35.419 1.00 69.56 168 SER A O 1
ATOM 1356 N N . ASN A 1 169 ? 18.188 -12.940 -33.628 1.00 78.69 169 ASN A N 1
ATOM 1357 C CA . ASN A 1 169 ? 17.007 -13.743 -33.337 1.00 78.69 169 ASN A CA 1
ATOM 1358 C C . ASN A 1 169 ? 16.160 -13.084 -32.242 1.00 78.69 169 ASN A C 1
ATOM 1360 O O . ASN A 1 169 ? 16.524 -13.110 -31.066 1.00 78.69 169 ASN A O 1
ATOM 1364 N N . ALA A 1 170 ? 14.970 -12.586 -32.591 1.00 80.31 170 ALA A N 1
ATOM 1365 C CA . ALA A 1 170 ? 14.057 -11.944 -31.635 1.00 80.31 170 ALA A CA 1
ATOM 1366 C C . ALA A 1 170 ? 13.759 -12.816 -30.392 1.00 80.31 170 ALA A C 1
ATOM 1368 O O . ALA A 1 170 ? 13.679 -12.311 -29.271 1.00 80.31 170 ALA A O 1
ATOM 1369 N N . GLY A 1 171 ? 13.671 -14.141 -30.564 1.00 83.56 171 GLY A N 1
ATOM 1370 C CA . GLY A 1 171 ? 13.461 -15.090 -29.464 1.00 83.56 171 GLY A CA 1
ATOM 1371 C C . GLY A 1 171 ? 14.615 -15.163 -28.454 1.00 83.56 171 GLY A C 1
ATOM 1372 O O . GLY A 1 171 ? 14.370 -15.408 -27.273 1.00 83.56 171 GLY A O 1
ATOM 1373 N N . ALA A 1 172 ? 15.856 -14.895 -28.879 1.00 84.38 172 ALA A N 1
ATOM 1374 C CA . ALA A 1 172 ? 17.033 -14.937 -28.008 1.00 84.38 172 ALA A CA 1
ATOM 1375 C C . ALA A 1 172 ? 17.034 -13.818 -26.952 1.00 84.38 172 ALA A C 1
ATOM 1377 O O . ALA A 1 172 ? 17.659 -13.972 -25.906 1.00 84.38 172 ALA A O 1
ATOM 1378 N N . ILE A 1 173 ? 16.307 -12.725 -27.209 1.00 86.88 173 ILE A N 1
ATOM 1379 C CA . ILE A 1 173 ? 16.137 -11.581 -26.300 1.00 86.88 173 ILE A CA 1
ATOM 1380 C C . ILE A 1 173 ? 14.792 -11.662 -25.578 1.00 86.88 173 ILE A C 1
ATOM 1382 O O . ILE A 1 173 ? 14.715 -11.458 -24.363 1.00 86.88 173 ILE A O 1
ATOM 1386 N N . ALA A 1 174 ? 13.725 -11.972 -26.318 1.00 89.81 174 ALA A N 1
ATOM 1387 C CA . ALA A 1 174 ? 12.367 -11.970 -25.790 1.00 89.81 174 ALA A CA 1
ATOM 1388 C C . ALA A 1 174 ? 12.193 -12.970 -24.640 1.00 89.81 174 ALA A C 1
ATOM 1390 O O . ALA A 1 174 ? 11.607 -12.620 -23.618 1.00 89.81 174 ALA A O 1
ATOM 1391 N N . VAL A 1 175 ? 12.743 -14.184 -24.762 1.00 90.62 175 VAL A N 1
ATOM 1392 C CA . VAL A 1 175 ? 12.577 -15.225 -23.735 1.00 90.62 175 VAL A CA 1
ATOM 1393 C C . VAL A 1 175 ? 13.276 -14.849 -22.417 1.00 90.62 175 VAL A C 1
ATOM 1395 O O . VAL A 1 175 ? 12.589 -14.829 -21.394 1.00 90.62 175 VAL A O 1
ATOM 1398 N N . PRO A 1 176 ? 14.577 -14.485 -22.383 1.00 91.62 176 PRO A N 1
ATOM 1399 C CA . PRO A 1 176 ? 15.218 -14.015 -21.151 1.00 91.62 176 PRO A CA 1
ATOM 1400 C C . PRO A 1 176 ? 14.538 -12.795 -20.530 1.00 91.62 176 PRO A C 1
ATOM 1402 O O . PRO A 1 176 ? 14.402 -12.731 -19.312 1.00 91.62 176 PRO A O 1
ATOM 1405 N N . THR A 1 177 ? 14.084 -11.849 -21.358 1.00 91.38 177 THR A N 1
ATOM 1406 C CA . THR A 1 177 ? 13.403 -10.631 -20.890 1.00 91.38 177 THR A CA 1
ATOM 1407 C C . THR A 1 177 ? 12.071 -10.971 -20.230 1.00 91.38 177 THR A C 1
ATOM 1409 O O . THR A 1 177 ? 11.774 -10.491 -19.138 1.00 91.38 177 THR A O 1
ATOM 1412 N N . PHE A 1 178 ? 11.285 -11.848 -20.854 1.00 90.81 178 PHE A N 1
ATOM 1413 C CA . PHE A 1 178 ? 10.025 -12.319 -20.295 1.00 90.81 178 PHE A CA 1
ATOM 1414 C C . PHE A 1 178 ? 10.237 -13.080 -18.981 1.00 90.81 178 PHE A C 1
ATOM 1416 O O . PHE A 1 178 ? 9.547 -12.814 -17.999 1.00 90.81 178 PHE A O 1
ATOM 1423 N N . LEU A 1 179 ? 11.227 -13.977 -18.919 1.00 92.31 179 LEU A N 1
ATOM 1424 C CA . LEU A 1 179 ? 11.567 -14.689 -17.684 1.00 92.31 179 LEU A CA 1
ATOM 1425 C C . LEU A 1 179 ? 12.017 -13.729 -16.581 1.00 92.31 179 LEU A C 1
ATOM 1427 O O . LEU A 1 179 ? 11.559 -13.855 -15.449 1.00 92.31 179 LEU A O 1
ATOM 1431 N N . PHE A 1 180 ? 12.857 -12.744 -16.905 1.00 94.06 180 PHE A N 1
ATOM 1432 C CA . PHE A 1 180 ? 13.266 -11.698 -15.969 1.00 94.06 180 PHE A CA 1
ATOM 1433 C C . PHE A 1 180 ? 12.055 -10.952 -15.403 1.00 94.06 180 PHE A C 1
ATOM 1435 O O . PHE A 1 180 ? 11.937 -10.825 -14.185 1.00 94.06 180 PHE A O 1
ATOM 1442 N N . MET A 1 181 ? 11.104 -10.553 -16.257 1.00 91.00 181 MET A N 1
ATOM 1443 C CA . MET A 1 181 ? 9.845 -9.952 -15.811 1.00 91.00 181 MET A CA 1
ATOM 1444 C C . MET A 1 181 ? 9.085 -10.885 -14.864 1.00 91.00 181 MET A C 1
ATOM 1446 O O . MET A 1 181 ? 8.725 -10.457 -13.771 1.00 91.00 181 MET A O 1
ATOM 1450 N N . VAL A 1 182 ? 8.890 -12.161 -15.215 1.00 91.44 182 VAL A N 1
ATOM 1451 C CA . VAL A 1 182 ? 8.209 -13.138 -14.341 1.00 91.44 182 VAL A CA 1
ATOM 1452 C C . VAL A 1 182 ? 8.901 -13.242 -12.979 1.00 91.44 182 VAL A C 1
ATOM 1454 O O . VAL A 1 182 ? 8.230 -13.180 -11.949 1.00 91.44 182 VAL A O 1
ATOM 1457 N N . PHE A 1 183 ? 10.231 -13.339 -12.940 1.00 94.00 183 PHE A N 1
ATOM 1458 C CA . PHE A 1 183 ? 10.972 -13.413 -11.680 1.00 94.00 183 PHE A CA 1
ATOM 1459 C C . PHE A 1 183 ? 10.860 -12.133 -10.843 1.00 94.00 183 PHE A C 1
ATOM 1461 O O . PHE A 1 183 ? 10.751 -12.243 -9.622 1.00 94.00 183 PHE A O 1
ATOM 1468 N N . LEU A 1 184 ? 10.791 -10.943 -11.454 1.00 92.31 184 LEU A N 1
ATOM 1469 C CA . LEU A 1 184 ? 10.512 -9.699 -10.722 1.00 92.31 184 LEU A CA 1
ATOM 1470 C C . LEU A 1 184 ? 9.165 -9.762 -9.985 1.00 92.31 184 LEU A C 1
ATOM 1472 O O . LEU A 1 184 ? 9.086 -9.379 -8.817 1.00 92.31 184 LEU A O 1
ATOM 1476 N N . PHE A 1 185 ? 8.122 -10.305 -10.624 1.00 89.44 185 PHE A N 1
ATOM 1477 C CA . PHE A 1 185 ? 6.825 -10.513 -9.969 1.00 89.44 185 PHE A CA 1
ATOM 1478 C C . PHE A 1 185 ? 6.887 -11.565 -8.860 1.00 89.44 185 PHE A C 1
ATOM 1480 O O . PHE A 1 185 ? 6.165 -11.445 -7.878 1.00 89.44 185 PHE A O 1
ATOM 1487 N N . LEU A 1 186 ? 7.730 -12.591 -8.975 1.00 93.38 186 LEU A N 1
ATOM 1488 C CA . LEU A 1 186 ? 7.846 -13.620 -7.937 1.00 93.38 186 LEU A CA 1
ATOM 1489 C C . LEU A 1 186 ? 8.645 -13.138 -6.718 1.00 93.38 186 LEU A C 1
ATOM 1491 O O . LEU A 1 186 ? 8.296 -13.489 -5.590 1.00 93.38 186 LEU A O 1
ATOM 1495 N N . ILE A 1 187 ? 9.665 -12.294 -6.915 1.00 95.44 187 ILE A N 1
ATOM 1496 C CA . ILE A 1 187 ? 10.489 -11.728 -5.829 1.00 95.44 187 ILE A CA 1
ATOM 1497 C C . ILE A 1 187 ? 9.657 -10.884 -4.859 1.00 95.44 187 ILE A C 1
ATOM 1499 O O . ILE A 1 187 ? 9.960 -10.841 -3.670 1.00 95.44 187 ILE A O 1
ATOM 1503 N N . ILE A 1 188 ? 8.577 -10.242 -5.316 1.00 93.69 188 ILE A N 1
ATOM 1504 C CA . ILE A 1 188 ? 7.749 -9.415 -4.427 1.00 93.69 188 ILE A CA 1
ATOM 1505 C C . ILE A 1 188 ? 6.987 -10.250 -3.384 1.00 93.69 188 ILE A C 1
ATOM 1507 O O . ILE A 1 188 ? 6.599 -9.727 -2.343 1.00 93.69 188 ILE A O 1
ATOM 1511 N N . ILE A 1 189 ? 6.771 -11.548 -3.630 1.00 96.19 189 ILE A N 1
ATOM 1512 C CA . ILE A 1 189 ? 5.858 -12.388 -2.842 1.00 96.19 189 ILE A CA 1
ATOM 1513 C C . ILE A 1 189 ? 6.339 -12.586 -1.398 1.00 96.19 189 ILE A C 1
ATOM 1515 O O . ILE A 1 189 ? 5.548 -12.323 -0.484 1.00 96.19 189 ILE A O 1
ATOM 1519 N N . PRO A 1 190 ? 7.594 -13.013 -1.133 1.00 97.00 190 PRO A N 1
ATOM 1520 C CA . PRO A 1 190 ? 8.069 -13.151 0.238 1.00 97.00 190 PRO A CA 1
ATOM 1521 C C . PRO A 1 190 ? 8.094 -11.794 0.951 1.00 97.00 190 PRO A C 1
ATOM 1523 O O . PRO A 1 190 ? 7.678 -11.713 2.106 1.00 97.00 190 PRO A O 1
ATOM 1526 N N . PHE A 1 191 ? 8.494 -10.722 0.254 1.00 95.88 191 PHE A N 1
ATOM 1527 C CA . PHE A 1 191 ? 8.459 -9.369 0.809 1.00 95.88 191 PHE A CA 1
ATOM 1528 C C . PHE A 1 191 ? 7.043 -8.966 1.235 1.00 95.88 191 PHE A C 1
ATOM 1530 O O . PHE A 1 191 ? 6.858 -8.556 2.378 1.00 95.88 191 PHE A O 1
ATOM 1537 N N . MET A 1 192 ? 6.033 -9.145 0.376 1.00 95.62 192 MET A N 1
ATOM 1538 C CA . MET A 1 192 ? 4.635 -8.841 0.708 1.00 95.62 192 MET A CA 1
ATOM 1539 C C . MET A 1 192 ? 4.143 -9.632 1.919 1.00 95.62 192 MET A C 1
ATOM 1541 O O . MET A 1 192 ? 3.492 -9.056 2.789 1.00 95.62 192 MET A O 1
ATOM 1545 N N . TYR A 1 193 ? 4.475 -10.923 2.003 1.00 96.94 193 TYR A N 1
ATOM 1546 C CA . TYR A 1 193 ? 4.110 -11.758 3.146 1.00 96.94 193 TYR A CA 1
ATOM 1547 C C . TYR A 1 193 ? 4.697 -11.213 4.452 1.00 96.94 193 TYR A C 1
ATOM 1549 O O . TYR A 1 193 ? 3.962 -10.940 5.402 1.00 96.94 193 TYR A O 1
ATOM 1557 N N . TYR A 1 194 ? 6.016 -11.014 4.501 1.00 96.75 194 TYR A N 1
ATOM 1558 C CA . TYR A 1 194 ? 6.684 -10.558 5.719 1.00 96.75 194 TYR A CA 1
ATOM 1559 C C . TYR A 1 194 ? 6.346 -9.110 6.070 1.00 96.75 194 TYR A C 1
ATOM 1561 O O . TYR A 1 194 ? 6.240 -8.789 7.252 1.00 96.75 194 TYR A O 1
ATOM 1569 N N . TYR A 1 195 ? 6.133 -8.251 5.071 1.00 95.75 195 TYR A N 1
ATOM 1570 C CA . TYR A 1 195 ? 5.632 -6.892 5.266 1.00 95.75 195 TYR A CA 1
ATOM 1571 C C . TYR A 1 195 ? 4.246 -6.905 5.911 1.00 95.75 195 TYR A C 1
ATOM 1573 O O . TYR A 1 195 ? 4.016 -6.189 6.881 1.00 95.75 195 TYR A O 1
ATOM 1581 N N . PHE A 1 196 ? 3.339 -7.755 5.425 1.00 94.81 196 PHE A N 1
ATOM 1582 C CA . PHE A 1 196 ? 1.986 -7.858 5.962 1.00 94.81 196 PHE A CA 1
ATOM 1583 C C . PHE A 1 196 ? 1.956 -8.438 7.380 1.00 94.81 196 PHE A C 1
ATOM 1585 O O . PHE A 1 196 ? 1.318 -7.863 8.258 1.00 94.81 196 PHE A O 1
ATOM 1592 N N . VAL A 1 197 ? 2.705 -9.515 7.640 1.00 94.81 197 VAL A N 1
ATOM 1593 C CA . VAL A 1 197 ? 2.869 -10.076 8.996 1.00 94.81 197 VAL A CA 1
ATOM 1594 C C . VAL A 1 197 ? 3.467 -9.037 9.947 1.00 94.81 197 VAL A C 1
ATOM 1596 O O . VAL A 1 197 ? 3.034 -8.911 11.089 1.00 94.81 197 VAL A O 1
ATOM 1599 N N . TRP A 1 198 ? 4.451 -8.265 9.481 1.00 95.94 198 TRP A N 1
ATOM 1600 C CA . TRP A 1 198 ? 5.037 -7.180 10.261 1.00 95.94 198 TRP A CA 1
ATOM 1601 C C . TRP A 1 198 ? 4.025 -6.061 10.542 1.00 95.94 198 TRP A C 1
ATOM 1603 O O . TRP A 1 198 ? 3.990 -5.553 11.660 1.00 95.94 198 TRP A O 1
ATOM 1613 N N . LEU A 1 199 ? 3.184 -5.705 9.570 1.00 94.19 199 LEU A N 1
ATOM 1614 C CA . LEU A 1 199 ? 2.173 -4.657 9.706 1.00 94.19 199 LEU A CA 1
ATOM 1615 C C . LEU A 1 199 ? 1.025 -5.060 10.639 1.00 94.19 199 LEU A C 1
ATOM 1617 O O . LEU A 1 199 ? 0.524 -4.215 11.369 1.00 94.19 199 LEU A O 1
ATOM 1621 N N . LEU A 1 200 ? 0.602 -6.325 10.617 1.00 92.12 200 LEU A N 1
ATOM 1622 C CA . LEU A 1 200 ? -0.538 -6.786 11.411 1.00 92.12 200 LEU A CA 1
ATOM 1623 C C . LEU A 1 200 ? -0.236 -7.014 12.886 1.00 92.12 200 LEU A C 1
ATOM 1625 O O . LEU A 1 200 ? -1.180 -7.126 13.655 1.00 92.12 200 LEU A O 1
ATOM 1629 N N . ASN A 1 201 ? 1.034 -7.066 13.284 1.00 91.62 201 ASN A N 1
ATOM 1630 C CA . ASN A 1 201 ? 1.426 -7.253 14.678 1.00 91.62 201 ASN A CA 1
ATOM 1631 C C . ASN A 1 201 ? 1.128 -5.987 15.509 1.00 91.62 201 ASN A C 1
ATOM 1633 O O . ASN A 1 201 ? 1.995 -5.145 15.771 1.00 91.62 201 ASN A O 1
ATOM 1637 N N . ILE A 1 202 ? -0.143 -5.876 15.881 1.00 92.75 202 ILE A N 1
ATOM 1638 C CA . ILE A 1 202 ? -0.810 -4.752 16.536 1.00 92.75 202 ILE A CA 1
ATOM 1639 C C . ILE A 1 202 ? -1.560 -5.316 17.744 1.00 92.75 202 ILE A C 1
ATOM 1641 O O . ILE A 1 202 ? -2.115 -6.414 17.669 1.00 92.75 202 ILE A O 1
ATOM 1645 N N . ARG A 1 203 ? -1.598 -4.567 18.844 1.00 90.75 203 ARG A N 1
ATOM 1646 C CA . ARG A 1 203 ? -2.477 -4.827 19.987 1.00 90.75 203 ARG A CA 1
ATOM 1647 C C . ARG A 1 203 ? -3.599 -3.792 20.031 1.00 90.75 203 ARG A C 1
ATOM 1649 O O . ARG A 1 203 ? -3.360 -2.614 19.783 1.00 90.75 203 ARG A O 1
ATOM 1656 N N . LEU A 1 204 ? -4.807 -4.237 20.348 1.00 86.56 204 LEU A N 1
ATOM 1657 C CA . LEU A 1 204 ? -5.966 -3.398 20.631 1.00 86.56 204 LEU A CA 1
ATOM 1658 C C . LEU A 1 204 ? -6.642 -3.943 21.896 1.00 86.56 204 LEU A C 1
ATOM 1660 O O . LEU A 1 204 ? -7.202 -5.041 21.867 1.00 86.56 204 LEU A O 1
ATOM 1664 N N . GLY A 1 205 ? -6.535 -3.209 23.006 1.00 86.25 205 GLY A N 1
ATOM 1665 C CA . GLY A 1 205 ? -6.951 -3.707 24.321 1.00 86.25 205 GLY A CA 1
ATOM 1666 C C . GLY A 1 205 ? -6.177 -4.974 24.709 1.00 86.25 205 GLY A C 1
ATOM 1667 O O . GLY A 1 205 ? -4.952 -5.024 24.577 1.00 86.25 205 GLY A O 1
ATOM 1668 N N . SER A 1 206 ? -6.892 -6.021 25.123 1.00 85.06 206 SER A N 1
ATOM 1669 C CA . SER A 1 206 ? -6.334 -7.343 25.461 1.00 85.06 206 SER A CA 1
ATOM 1670 C C . SER A 1 206 ? -6.118 -8.276 24.259 1.00 85.06 206 SER A C 1
ATOM 1672 O O . SER A 1 206 ? -5.721 -9.427 24.435 1.00 85.06 206 SER A O 1
ATOM 1674 N N . TYR A 1 207 ? -6.381 -7.812 23.031 1.00 89.31 207 TYR A N 1
ATOM 1675 C CA . TYR A 1 207 ? -6.276 -8.639 21.829 1.00 89.31 207 TYR A CA 1
ATOM 1676 C C . TYR A 1 207 ? -5.103 -8.227 20.950 1.00 89.31 207 TYR A C 1
ATOM 1678 O O . TYR A 1 207 ? -4.899 -7.052 20.637 1.00 89.31 207 TYR A O 1
ATOM 1686 N N . ARG A 1 208 ? -4.358 -9.218 20.470 1.00 91.12 208 ARG A N 1
ATOM 1687 C CA . ARG A 1 208 ? -3.328 -9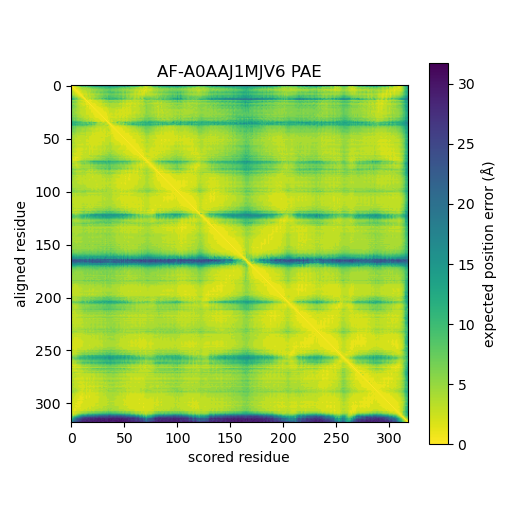.076 19.443 1.00 91.12 208 ARG A CA 1
ATOM 1688 C C . ARG A 1 208 ? -3.858 -9.574 18.111 1.00 91.12 208 ARG A C 1
ATOM 1690 O O . ARG A 1 208 ? -4.523 -10.604 18.036 1.00 91.12 208 ARG A O 1
ATOM 1697 N N . LEU A 1 209 ? -3.566 -8.834 17.053 1.00 92.00 209 LEU A N 1
ATOM 1698 C CA . LEU A 1 209 ? -3.911 -9.222 15.696 1.00 92.00 209 LEU A CA 1
ATOM 1699 C C . LEU A 1 209 ? -2.759 -10.025 15.090 1.00 92.00 209 LEU A C 1
ATOM 1701 O O . LEU A 1 209 ? -1.614 -9.575 15.076 1.00 92.00 209 LEU A O 1
ATOM 1705 N N . GLU A 1 210 ? -3.063 -11.207 14.562 1.00 90.94 210 GLU A N 1
ATOM 1706 C CA . GLU A 1 210 ? -2.079 -12.051 13.886 1.00 90.94 210 GLU A CA 1
ATOM 1707 C C . GLU A 1 210 ? -2.596 -12.581 12.552 1.00 90.94 210 GLU A C 1
ATOM 1709 O O . GLU A 1 210 ? -3.797 -12.740 12.326 1.00 90.94 210 GLU A O 1
ATOM 1714 N N . PHE A 1 211 ? -1.660 -12.854 11.642 1.00 93.00 211 PHE A N 1
ATOM 1715 C CA . PHE A 1 211 ? -1.957 -13.479 10.362 1.00 93.00 211 PHE A CA 1
ATOM 1716 C C . PHE A 1 211 ? -1.686 -14.975 10.430 1.00 93.00 211 PHE A C 1
ATOM 1718 O O . PHE A 1 211 ? -0.534 -15.396 10.524 1.00 93.00 211 PHE A O 1
ATOM 1725 N N . ARG A 1 212 ? -2.739 -15.785 10.331 1.00 90.25 212 ARG A N 1
ATOM 1726 C CA . ARG A 1 212 ? -2.641 -17.239 10.529 1.00 90.25 212 ARG A CA 1
ATOM 1727 C C . ARG A 1 212 ? -2.044 -17.992 9.340 1.00 90.25 212 ARG A C 1
ATOM 1729 O O . ARG A 1 212 ? -1.557 -19.109 9.479 1.00 90.25 212 ARG A O 1
ATOM 1736 N N . ASN A 1 213 ? -2.152 -17.429 8.136 1.00 93.44 213 ASN A N 1
ATOM 1737 C CA . ASN A 1 213 ? -1.763 -18.142 6.924 1.00 93.44 213 ASN A CA 1
ATOM 1738 C C . ASN A 1 213 ? -0.239 -18.189 6.794 1.00 93.44 213 ASN A C 1
ATOM 1740 O O . ASN A 1 213 ? 0.432 -17.175 6.949 1.00 93.44 213 ASN A O 1
ATOM 1744 N N . SER A 1 214 ? 0.300 -19.350 6.419 1.00 95.44 214 SER A N 1
ATOM 1745 C CA . SER A 1 214 ? 1.736 -19.518 6.185 1.00 95.44 214 SER A CA 1
ATOM 1746 C C . SER A 1 214 ? 2.206 -18.852 4.887 1.00 95.44 214 SER A C 1
ATOM 1748 O O . SER A 1 214 ? 1.425 -18.644 3.952 1.00 95.44 214 SER A O 1
ATOM 1750 N N . MET A 1 215 ? 3.517 -18.604 4.786 1.00 95.88 215 MET A N 1
ATOM 1751 C CA . MET A 1 215 ? 4.151 -18.062 3.577 1.00 95.88 215 MET A CA 1
ATOM 1752 C C . MET A 1 215 ? 3.838 -18.910 2.337 1.00 95.88 215 MET A C 1
ATOM 1754 O O . MET A 1 215 ? 3.492 -18.365 1.293 1.00 95.88 215 MET A O 1
ATOM 1758 N N . LYS A 1 216 ? 3.880 -20.244 2.461 1.00 96.38 216 LYS A N 1
ATOM 1759 C CA . LYS A 1 216 ? 3.577 -21.168 1.357 1.00 96.38 216 LYS A CA 1
ATOM 1760 C C . LYS A 1 216 ? 2.134 -21.021 0.871 1.00 96.38 216 LYS A C 1
ATOM 1762 O O . LYS A 1 216 ? 1.908 -20.968 -0.335 1.00 96.38 216 LYS A O 1
ATOM 1767 N N . SER A 1 217 ? 1.175 -20.934 1.796 1.00 97.00 217 SER A N 1
ATOM 1768 C CA . SER A 1 217 ? -0.238 -20.727 1.456 1.00 97.00 217 SER A CA 1
ATOM 1769 C C . SER A 1 217 ? -0.446 -19.369 0.781 1.00 97.00 217 SER A C 1
ATOM 1771 O O . SER A 1 217 ? -1.055 -19.278 -0.284 1.00 97.00 217 SER A O 1
ATOM 1773 N N . PHE A 1 218 ? 0.158 -18.316 1.344 1.00 97.31 218 PHE A N 1
ATOM 1774 C CA . PHE A 1 218 ? 0.123 -16.968 0.778 1.00 97.31 218 PHE A CA 1
ATOM 1775 C C . PHE A 1 218 ? 0.713 -16.925 -0.638 1.00 97.31 218 PHE A C 1
ATOM 1777 O O . PHE A 1 218 ? 0.097 -16.361 -1.539 1.00 97.31 218 PHE A O 1
ATOM 1784 N N . ALA A 1 219 ? 1.860 -17.568 -0.864 1.00 97.12 219 ALA A N 1
ATOM 1785 C CA . ALA A 1 219 ? 2.488 -17.652 -2.178 1.00 97.12 219 ALA A CA 1
ATOM 1786 C C . ALA A 1 219 ? 1.625 -18.435 -3.179 1.00 97.12 219 ALA A C 1
ATOM 1788 O O . ALA A 1 219 ? 1.371 -17.939 -4.275 1.00 97.12 219 ALA A O 1
ATOM 1789 N N . GLY A 1 220 ? 1.114 -19.611 -2.797 1.00 97.00 220 GLY A N 1
ATOM 1790 C CA . GLY A 1 220 ? 0.228 -20.416 -3.647 1.00 97.00 220 GLY A CA 1
ATOM 1791 C C . GLY A 1 220 ? -1.047 -19.674 -4.054 1.00 97.00 220 GLY A C 1
ATOM 1792 O O . GLY A 1 220 ? -1.534 -19.842 -5.170 1.00 97.00 220 GLY A O 1
ATOM 1793 N N . PHE A 1 221 ? -1.549 -18.795 -3.186 1.00 97.50 221 PHE A N 1
ATOM 1794 C CA . PHE A 1 221 ? -2.674 -17.921 -3.490 1.00 97.50 221 PHE A CA 1
ATOM 1795 C C . PHE A 1 221 ? -2.294 -16.727 -4.384 1.00 97.50 221 PHE A C 1
ATOM 1797 O O . PHE A 1 221 ? -3.038 -16.400 -5.313 1.00 97.50 221 PHE A O 1
ATOM 1804 N N . LEU A 1 222 ? -1.161 -16.068 -4.112 1.00 97.00 222 LEU A N 1
ATOM 1805 C CA . LEU A 1 222 ? -0.764 -14.815 -4.761 1.00 97.00 222 LEU A CA 1
ATOM 1806 C C . LEU A 1 222 ? -0.186 -15.021 -6.170 1.00 97.00 222 LEU A C 1
ATOM 1808 O O . LEU A 1 222 ? -0.468 -14.208 -7.051 1.00 97.00 222 LEU A O 1
ATOM 1812 N N . ILE A 1 223 ? 0.561 -16.108 -6.412 1.00 96.19 223 ILE A N 1
ATOM 1813 C CA . ILE A 1 223 ? 1.186 -16.403 -7.718 1.00 96.19 223 ILE A CA 1
ATOM 1814 C C . ILE A 1 223 ? 0.153 -16.380 -8.859 1.00 96.19 223 ILE A C 1
ATOM 1816 O O . ILE A 1 223 ? 0.355 -15.615 -9.806 1.00 96.19 223 ILE A O 1
ATOM 1820 N N . PRO A 1 224 ? -0.984 -17.110 -8.789 1.00 96.06 224 PRO A N 1
ATOM 1821 C CA . PRO A 1 224 ? -2.003 -17.041 -9.835 1.00 96.06 224 PRO A CA 1
ATOM 1822 C C . PRO A 1 224 ? -2.547 -15.627 -10.068 1.00 96.06 224 PRO A C 1
ATOM 1824 O O . PRO A 1 224 ? -2.824 -15.266 -11.208 1.00 96.06 224 PRO A O 1
ATOM 1827 N N . GLN A 1 225 ? -2.683 -14.805 -9.019 1.00 96.56 225 GLN A N 1
ATOM 1828 C CA . GLN A 1 225 ? -3.190 -13.436 -9.174 1.00 96.56 225 GLN A CA 1
ATOM 1829 C C . GLN A 1 225 ? -2.198 -12.554 -9.932 1.00 96.56 225 GLN A C 1
ATOM 1831 O O . GLN A 1 225 ? -2.603 -11.810 -10.821 1.00 96.56 225 GLN A O 1
ATOM 1836 N N . LEU A 1 226 ? -0.907 -12.655 -9.602 1.00 94.25 226 LEU A N 1
ATOM 1837 C CA . LEU A 1 226 ? 0.148 -11.893 -10.272 1.00 94.25 226 LEU A CA 1
ATOM 1838 C C . LEU A 1 226 ? 0.314 -12.326 -11.731 1.00 94.25 226 LEU A C 1
ATOM 1840 O O . LEU A 1 226 ? 0.426 -11.468 -12.604 1.00 94.25 226 LEU A O 1
ATOM 1844 N N . LEU A 1 227 ? 0.248 -13.630 -12.015 1.00 92.81 227 LEU A N 1
ATOM 1845 C CA . LEU A 1 227 ? 0.296 -14.147 -13.386 1.00 92.81 227 LEU A CA 1
ATOM 1846 C C . LEU A 1 227 ? -0.907 -13.684 -14.216 1.00 92.81 227 LEU A C 1
ATOM 1848 O O . LEU A 1 227 ? -0.731 -13.255 -15.353 1.00 92.81 227 LEU A O 1
ATOM 1852 N N . LEU A 1 228 ? -2.118 -13.703 -13.651 1.00 94.81 228 LEU A N 1
ATOM 1853 C CA . LEU A 1 228 ? -3.304 -13.171 -14.327 1.00 94.81 228 LEU A CA 1
ATOM 1854 C C . LEU A 1 228 ? -3.191 -11.662 -14.567 1.00 94.81 228 LEU A C 1
ATOM 1856 O O . LEU A 1 228 ? -3.553 -11.195 -15.645 1.00 94.81 228 LEU A O 1
ATOM 1860 N N . CYS A 1 229 ? -2.659 -10.893 -13.613 1.00 94.38 229 CYS A N 1
ATOM 1861 C CA . CYS A 1 229 ? -2.351 -9.480 -13.840 1.00 94.38 229 CYS A CA 1
ATOM 1862 C C . CYS A 1 229 ? -1.376 -9.312 -15.009 1.00 94.38 229 CYS A C 1
ATOM 1864 O O . CYS A 1 229 ? -1.644 -8.507 -15.892 1.00 94.38 229 CYS A O 1
ATOM 1866 N N . LEU A 1 230 ? -0.295 -10.091 -15.062 1.00 90.44 230 LEU A N 1
ATOM 1867 C CA . LEU A 1 230 ? 0.696 -9.999 -16.133 1.00 90.44 230 LEU A CA 1
ATOM 1868 C C . LEU A 1 230 ? 0.095 -10.334 -17.509 1.00 90.44 230 LEU A C 1
ATOM 1870 O O . LEU A 1 230 ? 0.212 -9.538 -18.437 1.00 90.44 230 LEU A O 1
ATOM 1874 N N . ILE A 1 231 ? -0.600 -11.470 -17.629 1.00 92.62 231 ILE A N 1
ATOM 1875 C CA . ILE A 1 231 ? -1.170 -11.958 -18.900 1.00 92.62 231 ILE A CA 1
ATOM 1876 C C . ILE A 1 231 ? -2.291 -11.044 -19.412 1.00 92.62 231 ILE A C 1
ATOM 1878 O O . ILE A 1 231 ? -2.465 -10.895 -20.617 1.00 92.62 231 ILE A O 1
ATOM 1882 N N . THR A 1 232 ? -3.045 -10.408 -18.513 1.00 95.00 232 THR A N 1
ATOM 1883 C CA . THR A 1 232 ? -4.126 -9.481 -18.889 1.00 95.00 232 THR A CA 1
ATOM 1884 C C . THR A 1 232 ? -3.682 -8.020 -18.983 1.00 95.00 232 THR A C 1
ATOM 1886 O O . THR A 1 232 ? -4.540 -7.140 -19.033 1.00 95.00 232 THR A O 1
ATOM 1889 N N . CYS A 1 233 ? -2.375 -7.7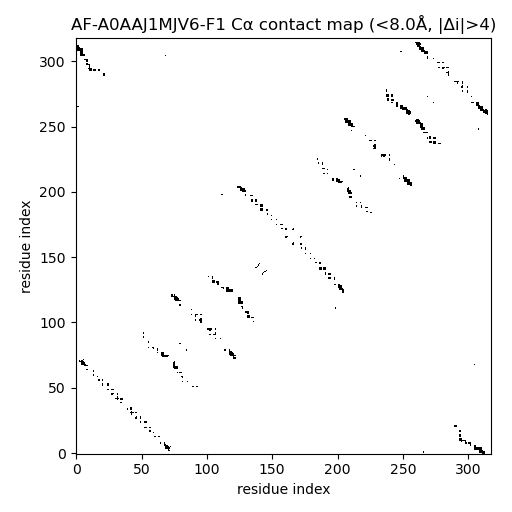32 -18.955 1.00 92.25 233 CYS A N 1
ATOM 1890 C CA . CYS A 1 233 ? -1.841 -6.363 -18.925 1.00 92.25 233 CYS A CA 1
ATOM 1891 C C . CYS A 1 233 ? -2.508 -5.496 -17.838 1.00 92.25 233 CYS A C 1
ATOM 1893 O O . CYS A 1 233 ? -2.932 -4.369 -18.074 1.00 92.25 233 CYS A O 1
ATOM 1895 N N . PHE A 1 234 ? -2.625 -6.060 -16.637 1.00 92.31 234 PHE A N 1
ATOM 1896 C CA . PHE A 1 234 ? -3.239 -5.486 -15.440 1.00 92.31 234 PHE A CA 1
ATOM 1897 C C . PHE A 1 234 ? -4.749 -5.214 -15.517 1.00 92.31 234 PHE A C 1
ATOM 1899 O O . PHE A 1 234 ? -5.312 -4.708 -14.548 1.00 92.31 234 PHE A O 1
ATOM 1906 N N . ILE A 1 235 ? -5.462 -5.647 -16.564 1.00 95.19 235 ILE A N 1
ATOM 1907 C CA . ILE A 1 235 ? -6.936 -5.561 -16.601 1.00 95.19 235 ILE A CA 1
ATOM 1908 C C . ILE A 1 235 ? -7.571 -6.333 -15.422 1.00 95.19 2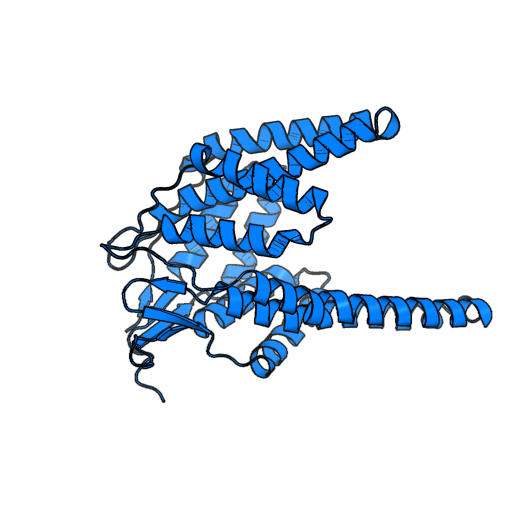35 ILE A C 1
ATOM 1910 O O . ILE A 1 235 ? -8.572 -5.912 -14.828 1.00 95.19 235 ILE A O 1
ATOM 1914 N N . TYR A 1 236 ? -6.951 -7.445 -15.018 1.00 96.44 236 TYR A N 1
ATOM 1915 C CA . TYR A 1 236 ? -7.364 -8.251 -13.866 1.00 96.44 236 TYR A CA 1
ATOM 1916 C C . TYR A 1 236 ? -7.065 -7.610 -12.494 1.00 96.44 236 TYR A C 1
ATOM 1918 O O . TYR A 1 236 ? -7.616 -8.054 -11.482 1.00 96.44 236 TYR A O 1
ATOM 1926 N N . TYR A 1 237 ? -6.244 -6.554 -12.426 1.00 95.38 237 TYR A N 1
ATOM 1927 C CA . TYR A 1 237 ? -5.737 -5.992 -11.167 1.00 95.38 237 TYR A CA 1
ATOM 1928 C C . TYR A 1 237 ? -6.832 -5.692 -10.125 1.00 95.38 237 TYR A C 1
ATOM 1930 O O . TYR A 1 237 ? -6.680 -6.120 -8.980 1.00 95.38 237 TYR A O 1
ATOM 1938 N N . PRO A 1 238 ? -7.984 -5.083 -10.466 1.00 96.81 238 PRO A N 1
ATOM 1939 C CA . PRO A 1 238 ? -9.036 -4.847 -9.475 1.00 96.81 238 PRO A CA 1
ATOM 1940 C C . PRO A 1 238 ? -9.640 -6.114 -8.867 1.00 96.81 238 PRO A C 1
ATOM 1942 O O . PRO A 1 238 ? -9.967 -6.134 -7.681 1.00 96.81 238 PRO A O 1
ATOM 1945 N N . ALA A 1 239 ? -9.752 -7.199 -9.639 1.00 97.81 239 ALA A N 1
ATOM 1946 C CA . ALA A 1 239 ? -10.209 -8.480 -9.107 1.00 97.81 239 ALA A CA 1
ATOM 1947 C C . ALA A 1 239 ? -9.142 -9.091 -8.191 1.00 97.81 239 ALA A C 1
ATOM 1949 O O . ALA A 1 239 ? -9.487 -9.610 -7.128 1.00 97.81 239 ALA A O 1
ATOM 1950 N N . ALA A 1 240 ? -7.861 -8.983 -8.568 1.00 97.38 240 ALA A N 1
ATOM 1951 C CA . ALA A 1 240 ? -6.744 -9.404 -7.727 1.00 97.38 240 ALA A CA 1
ATOM 1952 C C . ALA A 1 240 ? -6.752 -8.669 -6.381 1.00 97.38 240 ALA A C 1
ATOM 1954 O O . ALA A 1 240 ? -6.705 -9.327 -5.347 1.00 97.38 240 ALA A O 1
ATOM 1955 N N . VAL A 1 241 ? -6.899 -7.339 -6.371 1.00 96.94 241 VAL A N 1
ATOM 1956 C CA . VAL A 1 241 ? -6.948 -6.531 -5.138 1.00 96.94 241 VAL A CA 1
ATOM 1957 C C . VAL A 1 241 ? -8.070 -6.992 -4.210 1.00 96.94 241 VAL A C 1
ATOM 1959 O O . VAL A 1 241 ? -7.830 -7.198 -3.024 1.00 96.94 241 VAL A O 1
ATOM 1962 N N . VAL A 1 242 ? -9.279 -7.224 -4.734 1.00 98.06 242 VAL A N 1
ATOM 1963 C CA . VAL A 1 242 ? -10.414 -7.691 -3.916 1.00 98.06 242 VAL A CA 1
ATOM 1964 C C . VAL A 1 242 ? -10.158 -9.087 -3.348 1.00 98.06 242 VAL A C 1
ATOM 1966 O O . VAL A 1 242 ? -10.433 -9.334 -2.174 1.00 98.06 242 VAL A O 1
ATOM 1969 N N . LYS A 1 243 ? -9.618 -10.007 -4.156 1.00 98.06 243 LYS A N 1
ATOM 1970 C CA . LYS A 1 243 ? -9.289 -11.365 -3.702 1.00 98.06 243 LYS A CA 1
ATOM 1971 C C . LYS A 1 243 ? -8.169 -11.355 -2.662 1.00 98.06 243 LYS A C 1
ATOM 1973 O O . LYS A 1 243 ? -8.287 -12.047 -1.658 1.00 98.06 243 LYS A O 1
ATOM 1978 N N . ILE A 1 244 ? -7.117 -10.564 -2.875 1.00 97.00 244 ILE A N 1
ATOM 1979 C CA . ILE A 1 244 ? -6.008 -10.402 -1.928 1.00 97.00 244 ILE A CA 1
ATOM 1980 C C . ILE A 1 244 ? -6.525 -9.811 -0.622 1.00 97.00 244 ILE A C 1
ATOM 1982 O O . ILE A 1 244 ? -6.278 -10.391 0.427 1.00 97.00 244 ILE A O 1
ATOM 1986 N N . TYR A 1 245 ? -7.310 -8.734 -0.669 1.00 96.75 245 TYR A N 1
ATOM 1987 C CA . TYR A 1 245 ? -7.930 -8.164 0.527 1.00 96.75 245 TYR A CA 1
ATOM 1988 C C . TYR A 1 245 ? -8.774 -9.203 1.275 1.00 96.75 245 TYR A C 1
ATOM 1990 O O . TYR A 1 245 ? -8.589 -9.390 2.473 1.00 96.75 245 TYR A O 1
ATOM 1998 N N . SER A 1 246 ? -9.632 -9.948 0.569 1.00 96.56 246 SER A N 1
ATOM 1999 C CA . SER A 1 246 ? -10.430 -11.026 1.164 1.00 96.56 246 SER A CA 1
ATOM 2000 C C . SER A 1 246 ? -9.561 -12.097 1.829 1.00 96.56 246 SER A C 1
ATOM 2002 O O . SER A 1 246 ? -9.837 -12.489 2.960 1.00 96.56 246 SER A O 1
ATOM 2004 N N . TYR A 1 247 ? -8.496 -12.549 1.163 1.00 96.69 247 TYR A N 1
ATOM 2005 C CA . TYR A 1 247 ? -7.567 -13.547 1.697 1.00 96.69 247 TYR A CA 1
ATOM 2006 C C . TYR A 1 247 ? -6.846 -13.050 2.953 1.00 96.69 247 TYR A C 1
ATOM 2008 O O . TYR A 1 247 ? -6.719 -13.786 3.931 1.00 96.69 247 TYR A O 1
ATOM 2016 N N . LEU A 1 248 ? -6.406 -11.791 2.934 1.00 95.69 248 LEU A N 1
ATOM 2017 C CA . LEU A 1 248 ? -5.714 -11.153 4.045 1.00 95.69 248 LEU A CA 1
ATOM 2018 C C . LEU A 1 248 ? -6.635 -10.999 5.255 1.00 95.69 248 LEU A C 1
ATOM 2020 O O . LEU A 1 248 ? -6.319 -11.507 6.322 1.00 95.69 248 LEU A O 1
ATOM 2024 N N . VAL A 1 249 ? -7.806 -10.390 5.064 1.00 94.31 249 VAL A N 1
ATOM 2025 C CA . VAL A 1 249 ? -8.801 -10.165 6.122 1.00 94.31 249 VAL A CA 1
ATOM 2026 C C . VAL A 1 249 ? -9.284 -11.486 6.717 1.00 94.31 249 VAL A C 1
ATOM 2028 O O . VAL A 1 249 ? -9.293 -11.636 7.931 1.00 94.31 249 VAL A O 1
ATOM 2031 N N . ASN A 1 250 ? -9.616 -12.479 5.886 1.00 93.81 250 ASN A N 1
ATOM 2032 C CA . ASN A 1 250 ? -10.039 -13.795 6.374 1.00 93.81 250 ASN A CA 1
ATOM 2033 C C . ASN A 1 250 ? -8.917 -14.570 7.085 1.00 93.81 250 ASN A C 1
ATOM 2035 O O . ASN A 1 250 ? -9.200 -15.481 7.862 1.00 93.81 250 ASN A O 1
ATOM 2039 N N . GLY A 1 251 ? -7.654 -14.259 6.799 1.00 92.69 251 GLY A N 1
ATOM 2040 C CA . GLY A 1 251 ? -6.497 -14.840 7.475 1.00 92.69 251 GLY A CA 1
ATOM 2041 C C . GLY A 1 251 ? -6.120 -14.142 8.782 1.00 92.69 251 GLY A C 1
ATOM 2042 O O . GLY A 1 251 ? -5.275 -14.671 9.500 1.00 92.69 251 GLY A O 1
ATOM 2043 N N . SER A 1 252 ? -6.718 -12.991 9.093 1.00 93.69 252 SER A N 1
ATOM 2044 C CA . SER A 1 252 ? -6.411 -12.212 10.293 1.00 93.69 252 SER A CA 1
ATOM 2045 C C . SER A 1 252 ? -7.289 -12.626 11.473 1.00 93.69 252 SER A C 1
ATOM 2047 O O . SER A 1 252 ? -8.520 -12.587 11.381 1.00 93.69 252 SER A O 1
ATOM 2049 N N . VAL A 1 253 ? -6.659 -12.998 12.586 1.00 93.00 253 VAL A N 1
ATOM 2050 C CA . VAL A 1 253 ? -7.312 -13.498 13.805 1.00 93.00 253 VAL A CA 1
ATOM 2051 C C . VAL A 1 253 ? -6.928 -12.671 15.028 1.00 93.00 253 VAL A C 1
ATOM 2053 O O . VAL A 1 253 ? -5.837 -12.105 15.081 1.00 93.00 253 VAL A O 1
ATOM 2056 N N . PHE A 1 254 ? -7.836 -12.604 15.999 1.00 91.75 254 PHE A N 1
ATOM 2057 C CA . PHE A 1 254 ? -7.599 -11.994 17.303 1.00 91.75 254 PHE A CA 1
ATOM 2058 C C . PHE A 1 254 ? -7.149 -13.066 18.285 1.00 91.75 254 PHE A C 1
ATOM 2060 O O . PHE A 1 254 ? -7.827 -14.085 18.437 1.00 91.75 254 PHE A O 1
ATOM 2067 N N . ILE A 1 255 ? -6.030 -12.815 18.947 1.00 90.88 255 ILE A N 1
ATOM 2068 C CA . ILE A 1 255 ? -5.424 -13.692 19.944 1.00 90.88 255 ILE A CA 1
ATOM 2069 C C . ILE A 1 255 ? -5.409 -12.943 21.274 1.00 90.88 255 ILE A C 1
ATOM 2071 O O . ILE A 1 255 ? -5.043 -11.768 21.299 1.00 90.88 255 ILE A O 1
ATOM 2075 N N . ASP A 1 256 ? -5.848 -13.579 22.354 1.00 89.19 256 ASP A N 1
ATOM 2076 C CA . ASP A 1 256 ? -5.759 -12.995 23.697 1.00 89.19 256 ASP A CA 1
ATOM 2077 C C . ASP A 1 256 ? -4.350 -13.139 24.305 1.00 89.19 256 ASP A C 1
ATOM 2079 O O . ASP A 1 256 ? -3.445 -13.728 23.710 1.00 89.19 256 ASP A O 1
ATOM 2083 N N . ASP A 1 257 ? -4.140 -12.588 25.500 1.00 85.81 257 ASP A N 1
ATOM 2084 C CA . ASP A 1 257 ? -2.849 -12.683 26.194 1.00 85.81 257 ASP A CA 1
ATOM 2085 C C . ASP A 1 257 ? -2.474 -14.127 26.599 1.00 85.81 257 ASP A C 1
ATOM 2087 O O . ASP A 1 257 ? -1.296 -14.408 26.829 1.00 85.81 257 ASP A O 1
ATOM 2091 N N . GLU A 1 258 ? -3.443 -15.050 26.638 1.00 84.88 258 GLU A N 1
ATOM 2092 C CA . GLU A 1 258 ? -3.235 -16.486 26.886 1.00 84.88 258 GLU A CA 1
ATOM 2093 C C . GLU A 1 258 ? -2.850 -17.258 25.609 1.00 84.88 258 GLU A C 1
ATOM 2095 O O . GLU A 1 258 ? -2.480 -18.431 25.677 1.00 84.88 258 GLU A O 1
ATOM 2100 N N . GLY A 1 259 ? -2.887 -16.609 24.441 1.00 83.06 259 GLY A N 1
ATOM 2101 C CA . GLY A 1 259 ? -2.566 -17.223 23.153 1.00 83.06 259 GLY A CA 1
ATOM 2102 C C . GLY A 1 259 ? -3.747 -17.928 22.478 1.00 83.06 259 GLY A C 1
ATOM 2103 O O . GLY A 1 259 ? -3.550 -18.594 21.461 1.00 83.06 259 GLY A O 1
ATOM 2104 N N . LEU A 1 260 ? -4.966 -17.784 22.999 1.00 86.38 260 LEU A N 1
ATOM 2105 C CA . LEU A 1 260 ? -6.172 -18.392 22.444 1.00 86.38 260 LEU A CA 1
ATOM 2106 C C . LEU A 1 260 ? -6.794 -17.497 21.370 1.00 86.38 260 LEU A C 1
ATOM 2108 O O . LEU A 1 260 ? -6.912 -16.278 21.515 1.00 86.38 260 LEU A O 1
ATOM 2112 N N . VAL A 1 261 ? -7.250 -18.118 20.281 1.00 88.44 261 VAL A N 1
ATOM 2113 C CA . VAL A 1 261 ? -7.963 -17.417 19.208 1.00 88.44 261 VAL A CA 1
ATOM 2114 C C . VAL A 1 261 ? -9.373 -17.080 19.684 1.00 88.44 261 VAL A C 1
ATOM 2116 O O . VAL A 1 261 ? -10.161 -17.970 19.985 1.00 88.44 261 VAL A O 1
ATOM 2119 N N . ARG A 1 262 ? -9.723 -15.792 19.715 1.00 87.75 262 ARG A N 1
ATOM 2120 C CA . ARG A 1 262 ? -11.037 -15.294 20.176 1.00 87.75 262 ARG A CA 1
ATOM 2121 C C . ARG A 1 262 ? -11.949 -14.825 19.045 1.00 87.75 262 ARG A C 1
ATOM 2123 O O . ARG A 1 262 ? -13.111 -14.504 19.267 1.00 87.75 262 ARG A O 1
ATOM 2130 N N . GLY A 1 263 ? -11.443 -14.816 17.816 1.00 90.06 263 GLY A N 1
ATOM 2131 C CA . GLY A 1 263 ? -12.207 -14.476 16.623 1.00 90.06 263 GLY A CA 1
ATOM 2132 C C . GLY A 1 263 ? -11.299 -14.078 15.470 1.00 90.06 263 GLY A C 1
ATOM 2133 O O . GLY A 1 263 ? -10.088 -14.287 15.504 1.00 90.06 263 GLY A O 1
ATOM 2134 N N . GLY A 1 264 ? -11.868 -13.466 14.440 1.00 91.19 264 GLY A N 1
ATOM 2135 C CA . GLY A 1 264 ? -11.074 -12.878 13.368 1.00 91.19 264 GLY A CA 1
ATOM 2136 C C . GLY A 1 264 ? -11.878 -11.962 12.472 1.00 91.19 264 GLY A C 1
ATOM 2137 O O . GLY A 1 264 ? -13.091 -11.824 12.622 1.00 91.19 264 GLY A O 1
ATOM 2138 N N . PHE A 1 265 ? -11.208 -11.338 11.513 1.00 92.81 265 PHE A N 1
ATOM 2139 C CA . PHE A 1 265 ? -11.912 -10.552 10.514 1.00 92.81 265 PHE A CA 1
ATOM 2140 C C . PHE A 1 265 ? -12.471 -11.442 9.399 1.00 92.81 265 PHE A C 1
ATOM 2142 O O . PHE A 1 265 ? -11.944 -12.508 9.075 1.00 92.81 265 PHE A O 1
ATOM 2149 N N . GLY A 1 266 ? -13.549 -10.993 8.768 1.00 93.56 266 GLY A N 1
ATOM 2150 C CA . GLY A 1 266 ? -14.138 -11.651 7.612 1.00 93.56 266 GLY A CA 1
ATOM 2151 C C . GLY A 1 266 ? -14.573 -10.654 6.552 1.00 93.56 266 GLY A C 1
ATOM 2152 O O . GLY A 1 266 ? -15.038 -9.562 6.873 1.00 93.56 266 GLY A O 1
ATOM 2153 N N . PHE A 1 267 ? -14.496 -11.054 5.286 1.00 95.56 267 PHE A N 1
ATOM 2154 C CA . PHE A 1 267 ? -14.913 -10.227 4.154 1.00 95.56 267 PHE A CA 1
ATOM 2155 C C . PHE A 1 267 ? -15.899 -10.964 3.243 1.00 95.56 267 PHE A C 1
ATOM 2157 O O . PHE A 1 267 ? -15.535 -11.991 2.672 1.00 95.56 267 PHE A O 1
ATOM 2164 N N . ASP A 1 268 ? -17.103 -10.408 3.062 1.00 94.06 268 ASP A N 1
ATOM 2165 C CA . ASP A 1 268 ? -18.195 -11.019 2.271 1.00 94.06 268 ASP A CA 1
ATOM 2166 C C . ASP A 1 268 ? -18.376 -10.365 0.888 1.00 94.06 268 ASP A C 1
ATOM 2168 O O . ASP A 1 268 ? -19.322 -10.655 0.148 1.00 94.06 268 ASP A O 1
ATOM 2172 N N . GLY A 1 269 ? -17.477 -9.453 0.513 1.00 94.25 269 GLY A N 1
ATOM 2173 C CA . GLY A 1 269 ? -17.589 -8.707 -0.732 1.00 94.25 269 GLY A CA 1
ATOM 2174 C C . GLY A 1 269 ? -17.370 -9.593 -1.959 1.00 94.25 269 GLY A C 1
ATOM 2175 O O . GLY A 1 269 ? -16.294 -10.151 -2.171 1.00 94.25 269 GLY A O 1
ATOM 2176 N N . LYS A 1 270 ? -18.380 -9.669 -2.834 1.00 96.69 270 LYS A N 1
ATOM 2177 C CA . LYS A 1 270 ? -18.288 -10.402 -4.108 1.00 96.69 270 LYS A CA 1
ATOM 2178 C C . LYS A 1 270 ? -17.251 -9.770 -5.042 1.00 96.69 270 LYS A C 1
ATOM 2180 O O . LYS A 1 270 ? -17.373 -8.594 -5.396 1.00 96.69 270 LYS A O 1
ATOM 2185 N N . THR A 1 271 ? -16.305 -10.571 -5.541 1.00 96.00 271 THR A N 1
ATOM 2186 C CA . THR A 1 271 ? -15.224 -10.097 -6.426 1.00 96.00 271 THR A CA 1
ATOM 2187 C C . THR A 1 271 ? -15.732 -9.388 -7.679 1.00 96.00 271 THR A C 1
ATOM 2189 O O . THR A 1 271 ? -15.202 -8.337 -8.013 1.00 96.00 271 THR A O 1
ATOM 2192 N N . GLY A 1 272 ? -16.774 -9.899 -8.346 1.00 95.12 272 GLY A N 1
ATOM 2193 C CA . GLY A 1 272 ? -17.315 -9.264 -9.558 1.00 95.12 272 GLY A CA 1
ATOM 2194 C C . GLY A 1 272 ? -17.856 -7.850 -9.310 1.00 95.12 272 GLY A C 1
ATOM 2195 O O . GLY A 1 272 ? -17.585 -6.936 -10.087 1.00 95.12 272 GLY A O 1
ATOM 2196 N N . LYS A 1 273 ? -18.542 -7.639 -8.176 1.00 96.50 273 LYS A N 1
ATOM 2197 C CA . LYS A 1 273 ? -19.028 -6.311 -7.768 1.00 96.50 273 LYS A CA 1
ATOM 2198 C C . LYS A 1 273 ? -17.863 -5.374 -7.444 1.00 96.50 273 LYS A C 1
ATOM 2200 O O . LYS A 1 273 ? -17.867 -4.232 -7.894 1.00 96.50 273 LYS A O 1
ATOM 2205 N N . GLY A 1 274 ? -16.863 -5.862 -6.707 1.00 96.75 274 GLY A N 1
ATOM 2206 C CA . GLY A 1 274 ? -15.660 -5.092 -6.385 1.00 96.75 274 GLY A CA 1
ATOM 2207 C C . GLY A 1 274 ? -14.843 -4.710 -7.623 1.00 96.75 274 GLY A C 1
ATOM 2208 O O . GLY A 1 274 ? -14.422 -3.563 -7.739 1.00 96.75 274 GLY A O 1
ATOM 2209 N N . TRP A 1 275 ? -14.693 -5.630 -8.583 1.00 96.75 275 TRP A N 1
ATOM 2210 C CA . TRP A 1 275 ? -14.012 -5.383 -9.857 1.00 96.75 275 TRP A CA 1
ATOM 2211 C C . TRP A 1 275 ? -14.670 -4.235 -10.623 1.00 96.75 275 TRP A C 1
ATOM 2213 O O . TRP A 1 275 ? -13.996 -3.257 -10.934 1.00 96.75 275 TRP A O 1
ATOM 2223 N N . GLY A 1 276 ? -15.987 -4.309 -10.854 1.00 97.12 276 GLY A N 1
ATOM 2224 C CA . GLY A 1 276 ? -16.716 -3.273 -11.594 1.00 97.12 276 GLY A CA 1
ATOM 2225 C C . GLY A 1 276 ? -16.728 -1.928 -10.866 1.00 97.12 276 GLY A C 1
ATOM 2226 O O . GLY A 1 276 ? -16.610 -0.878 -11.496 1.00 97.12 276 GLY A O 1
ATOM 2227 N N . LEU A 1 277 ? -16.804 -1.952 -9.532 1.00 97.88 277 LEU A N 1
ATOM 2228 C CA . LEU A 1 277 ? -16.737 -0.746 -8.716 1.00 97.88 277 LEU A CA 1
ATOM 2229 C C . LEU A 1 277 ? -15.380 -0.048 -8.852 1.00 97.88 277 LEU A C 1
ATOM 2231 O O . LEU A 1 277 ? -15.347 1.130 -9.203 1.00 97.88 277 LEU A O 1
ATOM 2235 N N . ILE A 1 278 ? -14.279 -0.761 -8.595 1.00 97.56 278 ILE A N 1
ATOM 2236 C CA . ILE A 1 278 ? -12.920 -0.204 -8.637 1.00 97.56 278 ILE A CA 1
ATOM 2237 C C . ILE A 1 278 ? -12.585 0.275 -10.052 1.00 97.56 278 ILE A C 1
ATOM 2239 O O . ILE A 1 278 ? -12.103 1.396 -10.201 1.00 97.56 278 ILE A O 1
ATOM 2243 N N . TRP A 1 279 ? -12.896 -0.515 -11.087 1.00 95.81 279 TRP A N 1
ATOM 2244 C CA . TRP A 1 279 ? -12.685 -0.104 -12.478 1.00 95.81 279 TRP A CA 1
ATOM 2245 C C . TRP A 1 279 ? -13.480 1.143 -12.846 1.00 95.81 279 TRP A C 1
ATOM 2247 O O . TRP A 1 279 ? -12.906 2.108 -13.347 1.00 95.81 279 TRP A O 1
ATOM 2257 N N . GLY A 1 280 ? -14.786 1.156 -12.567 1.00 96.94 280 GLY A N 1
ATOM 2258 C CA . GLY A 1 280 ? -15.644 2.289 -12.907 1.00 96.94 280 GLY A CA 1
ATOM 2259 C C . GLY A 1 280 ? -15.226 3.568 -12.184 1.00 96.94 280 GLY A C 1
ATOM 2260 O O . GLY A 1 280 ? -15.151 4.633 -12.792 1.00 96.94 280 GLY A O 1
ATOM 2261 N N . GLN A 1 281 ? -14.895 3.473 -10.893 1.00 97.69 281 GLN A N 1
ATOM 2262 C CA . GLN A 1 281 ? -14.430 4.628 -10.124 1.00 97.69 281 GLN A CA 1
ATOM 2263 C C . GLN A 1 281 ? -13.036 5.095 -10.569 1.00 97.69 281 GLN A C 1
ATOM 2265 O O . GLN A 1 281 ? -12.792 6.301 -10.639 1.00 97.69 281 GLN A O 1
ATOM 2270 N N . GLY A 1 282 ? -12.139 4.163 -10.900 1.00 95.69 282 GLY A N 1
ATOM 2271 C CA . GLY A 1 282 ? -10.811 4.461 -11.432 1.00 95.69 282 GLY A CA 1
ATOM 2272 C C . GLY A 1 282 ? -10.884 5.209 -12.760 1.00 95.69 282 GLY A C 1
ATOM 2273 O O . GLY A 1 282 ? -10.286 6.275 -12.888 1.00 95.69 282 GLY A O 1
ATOM 2274 N N . LEU A 1 283 ? -11.690 4.719 -13.707 1.00 96.06 283 LEU A N 1
ATOM 2275 C CA . LEU A 1 283 ? -11.871 5.357 -15.012 1.00 96.06 283 LEU A CA 1
ATOM 2276 C C . LEU A 1 283 ? -12.442 6.774 -14.878 1.00 96.06 283 LEU A C 1
ATOM 2278 O O . LEU A 1 283 ? -11.900 7.704 -15.465 1.00 96.06 283 LEU A O 1
ATOM 2282 N N . LEU A 1 284 ? -13.478 6.968 -14.056 1.00 97.19 284 LEU A N 1
ATOM 2283 C CA . LEU A 1 284 ? -14.033 8.301 -13.792 1.00 97.19 284 LEU A CA 1
ATOM 2284 C C . LEU A 1 284 ? -13.001 9.245 -13.162 1.00 97.19 284 LEU A C 1
ATOM 2286 O O . LEU A 1 284 ? -12.956 10.428 -13.493 1.00 97.19 284 LEU A O 1
ATOM 2290 N N . THR A 1 285 ? -12.148 8.732 -12.275 1.00 95.81 285 THR A N 1
ATOM 2291 C CA . THR A 1 285 ? -11.073 9.526 -11.664 1.00 95.81 285 THR A CA 1
ATOM 2292 C C . THR A 1 285 ? -10.054 9.963 -12.712 1.00 95.81 285 THR A C 1
ATOM 2294 O O . THR A 1 285 ? -9.699 11.137 -12.749 1.00 95.81 285 THR A O 1
ATOM 2297 N N . VAL A 1 286 ? -9.637 9.066 -13.609 1.00 94.50 286 VAL A N 1
ATOM 2298 C CA . VAL A 1 286 ? -8.711 9.392 -14.707 1.00 94.50 286 VAL A CA 1
ATOM 2299 C C . VAL A 1 286 ? -9.333 10.397 -15.678 1.00 94.50 286 VAL A C 1
ATOM 2301 O O . VAL A 1 286 ? -8.722 11.424 -15.961 1.00 94.50 286 VAL A O 1
ATOM 2304 N N . LEU A 1 287 ? -10.568 10.155 -16.130 1.00 96.88 287 LEU A N 1
ATOM 2305 C CA . LEU A 1 287 ? -11.280 11.026 -17.078 1.00 96.88 287 LEU A CA 1
ATOM 2306 C C . LEU A 1 287 ? -11.512 12.445 -16.544 1.00 96.88 287 LEU A C 1
ATOM 2308 O O . LEU A 1 287 ? -11.675 13.378 -17.322 1.00 96.88 287 LEU A O 1
ATOM 2312 N N . THR A 1 288 ? -11.518 12.618 -15.224 1.00 95.19 288 THR A N 1
ATOM 2313 C CA . THR A 1 288 ? -11.696 13.920 -14.564 1.00 95.19 288 THR A CA 1
ATOM 2314 C C . THR A 1 288 ? -10.387 14.496 -14.020 1.00 95.19 288 THR A C 1
ATOM 2316 O O . THR A 1 288 ? -10.425 15.389 -13.176 1.00 95.19 288 THR A O 1
ATOM 2319 N N . ALA A 1 289 ? -9.230 13.979 -14.456 1.00 90.56 289 ALA A N 1
ATOM 2320 C CA . ALA A 1 289 ? -7.904 14.398 -13.988 1.00 90.56 289 ALA A CA 1
ATOM 2321 C C . ALA A 1 289 ? -7.769 14.405 -12.449 1.00 90.56 289 ALA A C 1
ATOM 2323 O O . ALA A 1 289 ? -7.167 15.295 -11.853 1.00 90.56 289 ALA A O 1
ATOM 2324 N N . GLY A 1 290 ? -8.371 13.417 -11.784 1.00 91.00 290 GLY A N 1
ATOM 2325 C CA . GLY A 1 290 ? -8.341 13.262 -10.330 1.00 91.00 290 GLY A CA 1
ATOM 2326 C C . GLY A 1 290 ? -9.454 13.993 -9.576 1.00 91.00 290 GLY A C 1
ATOM 2327 O O . GLY A 1 290 ? -9.680 13.677 -8.411 1.00 91.00 290 GLY A O 1
ATOM 2328 N N . ILE A 1 291 ? -10.213 14.899 -10.207 1.00 93.94 291 ILE A N 1
ATOM 2329 C CA . ILE A 1 291 ? -11.261 15.686 -9.527 1.00 93.94 291 ILE A CA 1
ATOM 2330 C C . ILE A 1 291 ? -12.332 14.776 -8.910 1.00 93.94 291 ILE A C 1
ATOM 2332 O O . ILE A 1 291 ? -12.784 15.034 -7.796 1.00 93.94 291 ILE A O 1
ATOM 2336 N N . TYR A 1 292 ? -12.703 13.678 -9.578 1.00 95.44 292 TYR A N 1
ATOM 2337 C CA . TYR A 1 292 ? -13.672 12.705 -9.058 1.00 95.44 292 TYR A CA 1
ATOM 2338 C C . TYR A 1 292 ? -13.123 11.815 -7.919 1.00 95.44 292 TYR A C 1
ATOM 2340 O O . TYR A 1 292 ? -13.886 11.089 -7.271 1.00 95.44 292 TYR A O 1
ATOM 2348 N N . GLY A 1 293 ? -11.822 11.890 -7.620 1.00 94.69 293 GLY A N 1
ATOM 2349 C CA . GLY A 1 293 ? -11.133 11.067 -6.621 1.00 94.69 293 GLY A CA 1
ATOM 2350 C C . GLY A 1 293 ? -11.871 10.934 -5.280 1.00 94.69 293 GLY A C 1
ATOM 2351 O O . GLY A 1 293 ? -12.000 9.813 -4.786 1.00 94.69 293 GLY A O 1
ATOM 2352 N N . PRO A 1 294 ? -12.450 12.005 -4.703 1.00 95.75 294 PRO A N 1
ATOM 2353 C CA . PRO A 1 294 ? -13.156 11.909 -3.429 1.00 95.75 294 PRO A CA 1
ATOM 2354 C C . PRO A 1 294 ? -14.386 10.999 -3.440 1.00 95.75 294 PRO A C 1
ATOM 2356 O O . PRO A 1 294 ? -14.607 10.238 -2.497 1.00 95.75 294 PRO A O 1
ATOM 2359 N N . TRP A 1 295 ? -15.174 11.020 -4.516 1.00 96.69 295 TRP A N 1
ATOM 2360 C CA . TRP A 1 295 ? -16.328 10.129 -4.669 1.00 96.69 295 TRP A CA 1
ATOM 2361 C C . TRP A 1 295 ? -15.900 8.693 -4.955 1.00 96.69 295 TRP A C 1
ATOM 2363 O O . TRP A 1 295 ? -16.534 7.764 -4.453 1.00 96.69 295 TRP A O 1
ATOM 2373 N N . ALA A 1 296 ? -14.820 8.506 -5.719 1.00 96.88 296 ALA A N 1
ATOM 2374 C CA . ALA A 1 296 ? -14.222 7.195 -5.947 1.00 96.88 296 ALA A CA 1
ATOM 2375 C C . ALA A 1 296 ? -13.773 6.549 -4.627 1.00 96.88 296 ALA A C 1
ATOM 2377 O O . ALA A 1 296 ? -14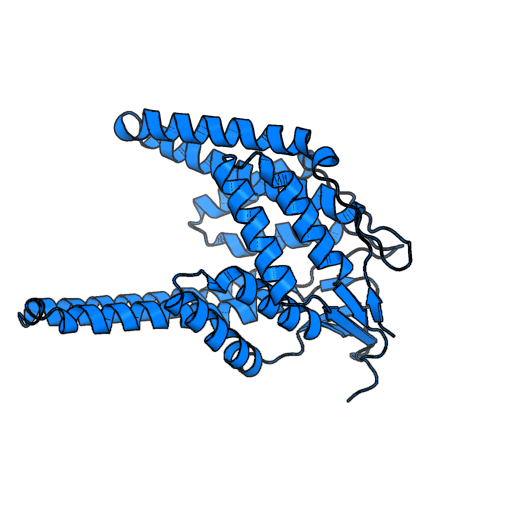.203 5.438 -4.313 1.00 96.88 296 ALA A O 1
ATOM 2378 N N . ILE A 1 297 ? -12.987 7.276 -3.826 1.00 95.69 297 ILE A N 1
ATOM 2379 C CA . ILE A 1 297 ? -12.526 6.845 -2.500 1.00 95.69 297 ILE A CA 1
ATOM 2380 C C . ILE A 1 297 ? -13.725 6.539 -1.599 1.00 95.69 297 ILE A C 1
ATOM 2382 O O . ILE A 1 297 ? -13.794 5.453 -1.039 1.00 95.69 297 ILE A O 1
ATOM 2386 N N . ALA A 1 298 ? -14.707 7.441 -1.503 1.00 96.31 298 ALA A N 1
ATOM 2387 C CA . ALA A 1 298 ? -15.882 7.234 -0.657 1.00 96.31 298 ALA A CA 1
ATOM 2388 C C . ALA A 1 298 ? -16.666 5.965 -1.034 1.00 96.31 298 ALA A C 1
ATOM 2390 O O . ALA A 1 298 ? -16.982 5.151 -0.168 1.00 96.31 298 ALA A O 1
ATOM 2391 N N . LYS A 1 299 ? -16.951 5.756 -2.327 1.00 97.31 299 LYS A N 1
ATOM 2392 C CA . LYS A 1 299 ? -17.712 4.588 -2.804 1.00 97.31 299 LYS A CA 1
ATOM 2393 C C . LYS A 1 299 ? -16.955 3.277 -2.602 1.00 97.31 299 LYS A C 1
ATOM 2395 O O . LYS A 1 299 ? -17.561 2.302 -2.160 1.00 97.31 299 LYS A O 1
ATOM 2400 N N . ILE A 1 300 ? -15.655 3.247 -2.910 1.00 97.38 300 ILE A N 1
ATOM 2401 C CA . ILE A 1 300 ? -14.822 2.052 -2.715 1.00 97.38 300 ILE A CA 1
ATOM 2402 C C . ILE A 1 300 ? -14.687 1.747 -1.222 1.00 97.38 300 ILE A C 1
ATOM 2404 O O . ILE A 1 300 ? -14.975 0.623 -0.821 1.00 97.38 300 ILE A O 1
ATOM 2408 N N . SER A 1 301 ? -14.332 2.734 -0.395 1.00 96.38 301 SER A N 1
ATOM 2409 C CA . SER A 1 301 ? -14.176 2.554 1.052 1.00 96.38 301 SER A CA 1
ATOM 2410 C C . SER A 1 301 ? -15.476 2.109 1.711 1.00 96.38 301 SER A C 1
ATOM 2412 O O . SER A 1 301 ? -15.454 1.139 2.460 1.00 96.38 301 SER A O 1
ATOM 2414 N N . ASN A 1 302 ? -16.619 2.722 1.372 1.00 97.12 302 ASN A N 1
ATOM 2415 C CA . ASN A 1 302 ? -17.917 2.278 1.885 1.00 97.12 302 ASN A CA 1
ATOM 2416 C C . ASN A 1 302 ? -18.220 0.832 1.504 1.00 97.12 302 ASN A C 1
ATOM 2418 O O . ASN A 1 302 ? -18.732 0.071 2.319 1.00 97.12 302 ASN A O 1
ATOM 2422 N N . TRP A 1 303 ? -17.937 0.432 0.264 1.00 97.56 303 TRP A N 1
ATOM 2423 C CA . TRP A 1 303 ? -18.178 -0.944 -0.151 1.00 97.56 303 TRP A CA 1
ATOM 2424 C C . TRP A 1 303 ? -17.258 -1.923 0.581 1.00 97.56 303 TRP A C 1
ATOM 2426 O O . TRP A 1 303 ? -17.743 -2.936 1.077 1.00 97.56 303 TRP A O 1
ATOM 2436 N N . VAL A 1 304 ? -15.962 -1.622 0.685 1.00 97.38 304 VAL A N 1
ATOM 2437 C CA . VAL A 1 304 ? -14.999 -2.477 1.389 1.00 97.38 304 VAL A CA 1
ATOM 2438 C C . VAL A 1 304 ? -15.383 -2.609 2.863 1.00 97.38 304 VAL A C 1
ATOM 2440 O O . VAL A 1 304 ? -15.581 -3.725 3.330 1.00 97.38 304 VAL A O 1
ATOM 2443 N N . LEU A 1 305 ? -15.567 -1.492 3.569 1.00 96.25 305 LEU A N 1
ATOM 2444 C CA . LEU A 1 305 ? -15.851 -1.474 5.005 1.00 96.25 305 LEU A CA 1
ATOM 2445 C C . LEU A 1 305 ? -17.183 -2.153 5.337 1.00 96.25 305 LEU A C 1
ATOM 2447 O O . LEU A 1 305 ? -17.194 -3.038 6.180 1.00 96.25 305 LEU A O 1
ATOM 2451 N N . ASN A 1 306 ? -18.270 -1.855 4.616 1.00 96.50 306 ASN A N 1
ATOM 2452 C CA . A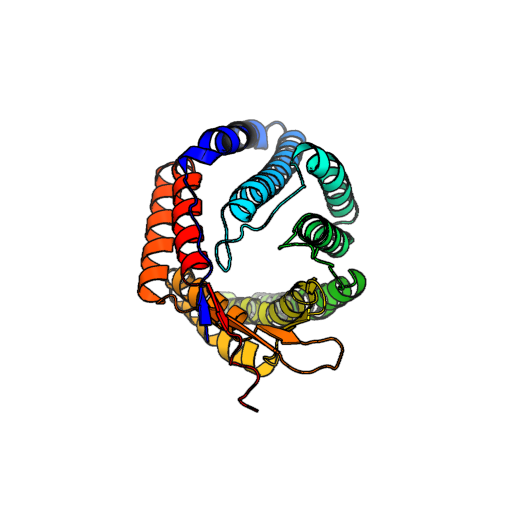SN A 1 306 ? -19.577 -2.487 4.867 1.00 96.50 306 ASN A CA 1
ATOM 2453 C C . ASN A 1 306 ? -19.614 -3.998 4.552 1.00 96.50 306 ASN A C 1
ATOM 2455 O O . ASN A 1 306 ? -20.564 -4.683 4.927 1.00 96.50 306 ASN A O 1
ATOM 2459 N N . ASN A 1 307 ? -18.619 -4.526 3.826 1.00 96.56 307 ASN A N 1
ATOM 2460 C CA . ASN A 1 307 ? -18.470 -5.964 3.570 1.00 96.56 307 ASN A CA 1
ATOM 2461 C C . ASN A 1 307 ? -17.385 -6.610 4.447 1.00 96.56 307 ASN A C 1
ATOM 2463 O O . ASN A 1 307 ? -17.190 -7.825 4.366 1.00 96.56 307 ASN A O 1
ATOM 2467 N N . THR A 1 308 ? -16.699 -5.825 5.277 1.00 96.06 308 THR A N 1
ATOM 2468 C CA . THR A 1 308 ? -15.755 -6.294 6.290 1.00 96.06 308 THR A CA 1
ATOM 2469 C C . THR A 1 308 ? -16.472 -6.379 7.629 1.00 96.06 308 THR A C 1
ATOM 2471 O O . THR A 1 308 ? -17.215 -5.483 8.015 1.00 96.06 308 THR A O 1
ATOM 2474 N N . GLY A 1 309 ? -16.247 -7.461 8.359 1.00 93.19 309 GLY A N 1
ATOM 2475 C CA . GLY A 1 309 ? -16.820 -7.663 9.680 1.00 93.19 309 GLY A CA 1
ATOM 2476 C C . GLY A 1 309 ? -15.893 -8.434 10.594 1.00 93.19 309 GLY A C 1
ATOM 2477 O O . GLY A 1 309 ? -14.865 -8.954 10.158 1.00 93.19 309 GLY A O 1
ATOM 2478 N N . ILE A 1 310 ? -16.280 -8.511 11.857 1.00 91.62 310 ILE A N 1
ATOM 2479 C CA . ILE A 1 310 ? -15.606 -9.289 12.889 1.00 91.62 310 ILE A CA 1
ATOM 2480 C C . ILE A 1 310 ? -16.454 -10.532 13.157 1.00 91.62 310 ILE A C 1
ATOM 2482 O O . ILE A 1 310 ? -17.657 -10.428 13.397 1.00 91.62 310 ILE A O 1
ATOM 2486 N N . ASP A 1 311 ? -15.836 -11.705 13.052 1.00 87.38 311 ASP A N 1
ATOM 2487 C CA . ASP A 1 311 ? -16.432 -12.998 13.364 1.00 87.38 311 ASP A CA 1
ATOM 2488 C C . ASP A 1 311 ? -15.900 -13.517 14.699 1.00 87.38 311 ASP A C 1
ATOM 2490 O O . ASP A 1 311 ? -14.771 -13.998 14.808 1.00 87.38 311 ASP A O 1
ATOM 2494 N N . GLU A 1 312 ? -16.751 -13.427 15.713 1.00 77.06 312 GLU A N 1
ATOM 2495 C CA . GLU A 1 312 ? -16.469 -13.850 17.090 1.00 77.06 312 GLU A CA 1
ATOM 2496 C C . GLU A 1 312 ? -16.658 -15.364 17.282 1.00 77.06 312 GLU A C 1
ATOM 2498 O O . GLU A 1 312 ? -16.294 -15.914 18.311 1.00 77.06 312 GLU A O 1
ATOM 2503 N N . GLY A 1 313 ? -17.230 -16.068 16.293 1.00 62.66 313 GLY A N 1
ATOM 2504 C CA . GLY A 1 313 ? -17.443 -17.521 16.356 1.00 62.66 313 GLY A CA 1
ATOM 2505 C C . GLY A 1 313 ? -16.279 -18.349 15.813 1.00 62.66 313 GLY A C 1
ATOM 2506 O O . GLY A 1 313 ? -16.267 -19.566 15.974 1.00 62.66 313 GLY A O 1
ATOM 2507 N N . ARG A 1 314 ? -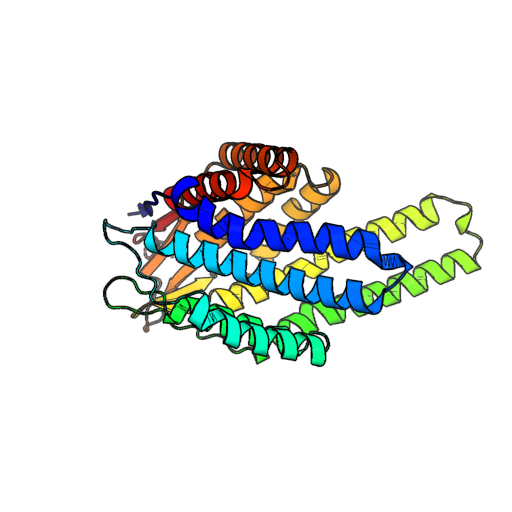15.295 -17.708 15.171 1.00 59.38 314 ARG A N 1
ATOM 2508 C CA . ARG A 1 314 ? -14.167 -18.391 14.516 1.00 59.38 314 ARG A CA 1
ATOM 2509 C C . ARG A 1 314 ? -13.188 -19.064 15.484 1.00 59.38 314 ARG A C 1
ATOM 2511 O O . ARG A 1 314 ? -12.351 -19.832 15.032 1.00 59.38 314 ARG A O 1
ATOM 2518 N N . ALA A 1 315 ? -13.317 -18.785 16.780 1.00 52.78 315 ALA A N 1
ATOM 2519 C CA . ALA A 1 315 ? -12.582 -19.423 17.869 1.00 52.78 315 ALA A CA 1
ATOM 2520 C C . ALA A 1 315 ? -12.886 -20.927 18.033 1.00 52.78 315 ALA A C 1
ATOM 2522 O O . ALA A 1 315 ? -12.099 -21.639 18.637 1.00 52.78 315 ALA A O 1
ATOM 2523 N N . ALA A 1 316 ? -14.027 -21.412 17.526 1.00 40.47 316 ALA A N 1
ATOM 2524 C CA . ALA A 1 316 ? -14.544 -22.746 17.849 1.00 40.47 316 ALA A CA 1
ATOM 2525 C C . ALA A 1 316 ? -14.228 -23.843 16.815 1.00 40.47 316 ALA A C 1
ATOM 2527 O O . ALA A 1 316 ? -14.780 -24.937 16.911 1.00 40.47 316 ALA A O 1
ATOM 2528 N N . VAL A 1 317 ? -13.402 -23.564 15.805 1.00 40.44 317 VAL A N 1
ATOM 2529 C CA . VAL A 1 317 ? -13.042 -24.555 14.780 1.00 40.44 317 VAL A CA 1
ATOM 2530 C C . VAL A 1 317 ? -11.523 -24.666 14.726 1.00 40.44 317 VAL A C 1
ATOM 2532 O O . VAL A 1 317 ? -10.874 -24.035 13.889 1.00 40.44 317 VAL A O 1
ATOM 2535 N N . GLU A 1 318 ? -10.991 -25.417 15.690 1.00 36.28 318 GLU A N 1
ATOM 2536 C CA . GLU A 1 318 ? -9.693 -26.094 15.580 1.00 36.28 318 GLU A CA 1
ATOM 2537 C C . GLU A 1 318 ? -9.780 -27.252 14.576 1.00 36.28 318 GLU A C 1
ATOM 2539 O O . GLU A 1 318 ? -10.803 -27.979 14.588 1.00 36.28 318 GLU A O 1
#

InterPro domains:
  IPR010295 Protein of unknown function DUF898 [PF05987] (21-250)

Solvent-accessible surface area (backbone atoms only — not comparable to full-atom values): 16367 Å² total; per-residue (Å²): 88,73,50,53,30,44,47,72,56,56,26,76,81,47,38,70,64,48,46,69,45,49,51,58,46,52,53,42,50,53,49,30,65,74,29,40,92,82,39,52,69,59,24,51,52,43,50,55,53,42,56,51,48,54,55,50,46,54,48,51,49,48,64,57,48,49,50,34,28,24,50,92,89,41,55,31,46,63,78,66,50,66,79,73,43,46,66,57,50,50,54,41,50,51,48,15,58,78,49,74,50,69,40,42,36,51,39,54,42,54,51,52,35,56,56,28,61,28,30,29,51,89,92,31,49,27,43,64,73,53,57,35,70,59,48,45,50,43,47,45,65,35,38,51,50,53,48,51,52,50,50,52,52,50,52,54,55,51,51,56,35,58,78,64,62,44,67,83,40,67,65,69,52,50,52,59,52,51,50,50,52,54,49,58,64,55,41,48,47,61,31,52,49,54,51,48,52,48,68,42,36,31,34,48,64,70,32,34,36,41,64,74,65,50,69,68,58,52,43,68,60,45,52,61,43,55,52,45,19,60,79,49,74,45,71,41,41,44,40,38,52,48,48,49,48,36,54,52,38,54,31,26,32,31,25,38,88,88,68,48,55,58,18,25,37,37,53,74,65,56,44,70,60,46,24,53,49,49,50,54,35,50,51,49,14,60,79,47,77,48,71,43,38,43,46,33,51,21,54,51,49,30,53,54,41,46,28,27,24,45,23,56,49,61,46,78,70,128